Protein AF-A0A7V4G650-F1 (afdb_monomer)

pLDDT: mean 76.53, std 20.69, range [24.69, 97.94]

Organism: NCBI:txid60893

Structure (mmCIF, N/CA/C/O backbone):
data_AF-A0A7V4G650-F1
#
_entry.id   AF-A0A7V4G650-F1
#
loop_
_atom_site.group_PDB
_atom_site.id
_atom_site.type_symbol
_atom_site.label_atom_id
_atom_site.label_alt_id
_atom_site.label_comp_id
_atom_site.label_asym_id
_atom_site.label_entity_id
_atom_site.label_seq_id
_atom_site.pdbx_PDB_ins_code
_atom_site.Cartn_x
_atom_sit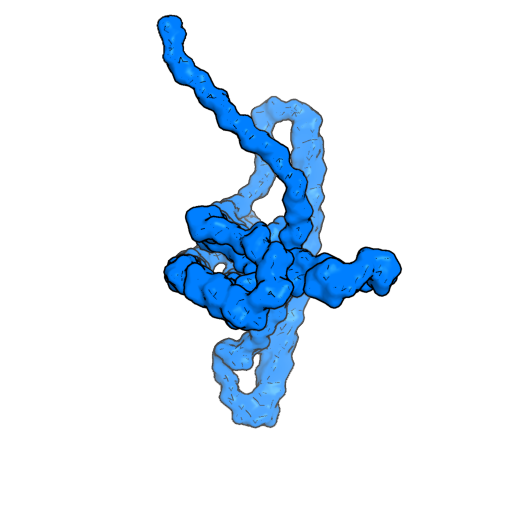e.Cartn_y
_atom_site.Cartn_z
_atom_site.occupancy
_atom_site.B_iso_or_equiv
_atom_site.auth_seq_id
_atom_site.auth_comp_id
_atom_site.auth_asym_id
_atom_site.auth_atom_id
_atom_site.pdbx_PDB_model_num
ATOM 1 N N . MET A 1 1 ? 27.559 -3.542 -37.286 1.00 33.16 1 MET A N 1
ATOM 2 C CA . MET A 1 1 ? 26.413 -2.645 -37.012 1.00 33.16 1 MET A CA 1
ATOM 3 C C . MET A 1 1 ? 25.913 -2.877 -35.589 1.00 33.16 1 MET A C 1
ATOM 5 O O . MET A 1 1 ? 25.224 -3.858 -35.345 1.00 33.16 1 MET A O 1
ATOM 9 N N . ARG A 1 2 ? 26.295 -2.028 -34.625 1.00 33.81 2 ARG A N 1
ATOM 10 C CA . ARG A 1 2 ? 25.638 -2.008 -33.308 1.00 33.81 2 ARG A CA 1
ATOM 11 C C . ARG A 1 2 ? 24.295 -1.310 -33.503 1.00 33.81 2 ARG A C 1
ATOM 13 O O . ARG A 1 2 ? 24.268 -0.106 -33.723 1.00 33.81 2 ARG A O 1
ATOM 20 N N . ARG A 1 3 ? 23.206 -2.079 -33.505 1.00 43.16 3 ARG A N 1
ATOM 21 C CA . ARG A 1 3 ? 21.841 -1.542 -33.475 1.00 43.16 3 ARG A CA 1
ATOM 22 C C . ARG A 1 3 ? 21.757 -0.643 -32.231 1.00 43.16 3 ARG A C 1
ATOM 24 O O . ARG A 1 3 ? 22.116 -1.111 -31.148 1.00 43.16 3 ARG A O 1
ATOM 31 N N . ASN A 1 4 ? 21.394 0.632 -32.396 1.00 41.47 4 ASN A N 1
ATOM 32 C CA . ASN A 1 4 ? 21.086 1.539 -31.287 1.00 41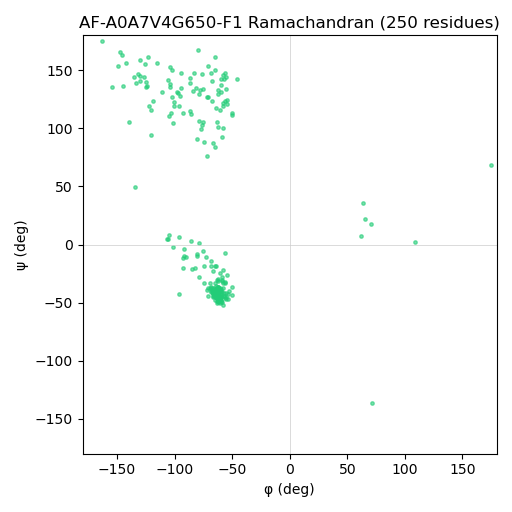.47 4 ASN A CA 1
ATOM 33 C C . ASN A 1 4 ? 19.937 0.900 -30.501 1.00 41.47 4 ASN A C 1
ATOM 35 O O . ASN A 1 4 ? 18.780 1.018 -30.886 1.00 41.47 4 ASN A O 1
ATOM 39 N N . ARG A 1 5 ? 20.263 0.121 -29.467 1.00 45.66 5 ARG A N 1
ATOM 40 C CA . ARG A 1 5 ? 19.268 -0.447 -28.566 1.00 45.66 5 ARG A CA 1
ATOM 41 C C . ARG A 1 5 ? 18.870 0.667 -27.625 1.00 45.66 5 ARG A C 1
ATOM 43 O O . ARG A 1 5 ? 19.652 1.045 -26.753 1.00 45.66 5 ARG A O 1
ATOM 50 N N . ASN A 1 6 ? 17.676 1.205 -27.822 1.00 53.56 6 ASN A N 1
ATOM 51 C CA . ASN A 1 6 ? 17.043 2.051 -26.825 1.00 53.56 6 ASN A CA 1
ATOM 52 C C . ASN A 1 6 ? 17.031 1.229 -25.526 1.00 53.56 6 ASN A C 1
ATOM 54 O O . ASN A 1 6 ? 16.549 0.096 -25.534 1.00 53.56 6 ASN A O 1
ATOM 58 N N . GLY A 1 7 ? 17.584 1.745 -24.422 1.00 55.44 7 GLY A N 1
ATOM 59 C CA . GLY A 1 7 ? 17.746 0.986 -23.166 1.00 55.44 7 GLY A CA 1
ATOM 60 C C . GLY A 1 7 ? 16.447 0.395 -22.582 1.00 55.44 7 GLY A C 1
ATOM 61 O O . GLY A 1 7 ? 16.498 -0.387 -21.637 1.00 55.44 7 GLY A O 1
ATOM 62 N N . PHE A 1 8 ? 15.294 0.737 -23.163 1.00 56.62 8 PHE A N 1
ATOM 63 C CA . PHE A 1 8 ? 13.944 0.300 -22.801 1.00 56.62 8 PHE A CA 1
ATOM 64 C C . PHE A 1 8 ? 13.518 -1.032 -23.402 1.00 56.62 8 PHE A C 1
ATOM 66 O O . PHE A 1 8 ? 12.645 -1.671 -22.826 1.00 56.62 8 PHE A O 1
ATOM 73 N N . GLU A 1 9 ? 14.139 -1.507 -24.488 1.00 66.12 9 GLU A N 1
ATOM 74 C CA . GLU A 1 9 ? 13.815 -2.838 -25.037 1.00 66.12 9 GLU A CA 1
ATOM 75 C C . GLU A 1 9 ? 14.084 -3.955 -24.012 1.00 66.12 9 GLU A C 1
ATOM 77 O O . GLU A 1 9 ? 13.459 -5.020 -24.043 1.00 66.12 9 GLU A O 1
ATOM 82 N N . GLU A 1 10 ? 14.985 -3.695 -23.061 1.00 79.69 10 GLU A N 1
ATOM 83 C CA . GLU A 1 10 ? 15.346 -4.597 -21.968 1.00 79.69 10 GLU A CA 1
ATOM 84 C C . GLU A 1 10 ? 14.592 -4.308 -20.655 1.00 79.69 10 GLU A C 1
ATOM 86 O O . GLU A 1 10 ? 14.876 -4.943 -19.638 1.00 79.69 10 GLU A O 1
ATOM 91 N N . MET A 1 11 ? 13.621 -3.389 -20.656 1.00 84.81 11 MET A N 1
ATOM 92 C CA . MET A 1 11 ? 12.836 -2.992 -19.482 1.00 84.81 11 MET A CA 1
ATOM 93 C C . MET A 1 11 ? 11.354 -3.360 -19.639 1.00 84.81 11 MET A C 1
ATOM 95 O O . MET A 1 11 ? 10.832 -3.490 -20.745 1.00 84.81 11 MET A O 1
ATOM 99 N N . VAL A 1 12 ? 10.662 -3.511 -18.513 1.00 89.62 12 VAL A N 1
ATOM 100 C CA . VAL A 1 12 ? 9.199 -3.622 -18.431 1.00 89.62 12 VAL A CA 1
ATOM 101 C C . VAL A 1 12 ? 8.680 -2.679 -17.354 1.00 89.62 12 VAL A C 1
ATOM 103 O O . VAL A 1 12 ? 9.353 -2.455 -16.350 1.00 89.62 12 VAL A O 1
ATOM 106 N N . ALA A 1 13 ? 7.495 -2.117 -17.549 1.00 89.94 13 ALA A N 1
ATOM 107 C CA . ALA A 1 13 ? 6.838 -1.291 -16.551 1.00 89.94 13 ALA A CA 1
ATOM 108 C C . ALA A 1 13 ? 6.018 -2.173 -15.604 1.00 89.94 13 ALA A C 1
ATOM 110 O O . ALA A 1 13 ? 5.345 -3.101 -16.044 1.00 89.94 13 ALA A O 1
ATOM 111 N N . ILE A 1 14 ? 6.044 -1.874 -14.309 1.00 92.38 14 ILE A N 1
ATOM 112 C CA . ILE A 1 14 ? 5.180 -2.497 -13.308 1.00 92.38 14 ILE A CA 1
ATOM 113 C C . ILE A 1 14 ? 4.418 -1.431 -12.536 1.00 92.38 14 ILE A C 1
ATOM 115 O O . ILE A 1 14 ? 4.985 -0.410 -12.146 1.00 92.38 14 ILE A O 1
ATOM 119 N N . GLN A 1 15 ? 3.149 -1.701 -12.263 1.00 92.50 15 GLN A N 1
ATOM 120 C CA . GLN A 1 15 ? 2.334 -0.929 -11.338 1.00 92.50 15 GLN A CA 1
ATOM 121 C C . GLN A 1 15 ? 1.884 -1.841 -10.200 1.00 92.50 15 GLN A C 1
ATOM 123 O O . GLN A 1 15 ? 1.257 -2.868 -10.450 1.00 92.50 15 GLN A O 1
ATOM 128 N N . LEU A 1 16 ? 2.199 -1.470 -8.957 1.00 94.06 16 LEU A N 1
ATOM 129 C CA . LEU A 1 16 ? 1.782 -2.204 -7.759 1.00 94.06 16 LEU A CA 1
ATOM 130 C C . LEU A 1 16 ? 0.604 -1.496 -7.089 1.00 94.06 16 LEU A C 1
ATOM 132 O O . LEU A 1 16 ? 0.709 -0.328 -6.710 1.00 94.06 16 LEU A O 1
ATOM 136 N N . ALA A 1 17 ? -0.475 -2.235 -6.851 1.00 92.56 17 ALA A N 1
ATOM 137 C CA . ALA A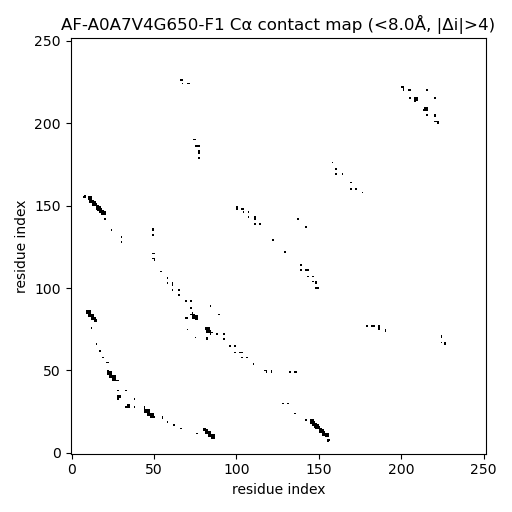 1 17 ? -1.644 -1.775 -6.124 1.00 92.56 17 ALA A CA 1
ATOM 138 C C . ALA A 1 17 ? -1.873 -2.654 -4.886 1.00 92.56 17 ALA A C 1
ATOM 140 O O . ALA A 1 17 ? -2.163 -3.842 -4.979 1.00 92.56 17 ALA A O 1
ATOM 141 N N . VAL A 1 18 ? -1.756 -2.040 -3.707 1.00 94.44 18 VAL A N 1
ATOM 142 C CA . VAL A 1 18 ? -2.073 -2.680 -2.424 1.00 94.44 18 VAL A CA 1
ATOM 143 C C . VAL A 1 18 ? -3.133 -1.841 -1.731 1.00 94.44 18 VAL A C 1
ATOM 145 O O . VAL A 1 18 ? -2.905 -0.660 -1.449 1.00 94.44 18 VAL A O 1
ATOM 148 N N . ARG A 1 19 ? -4.292 -2.441 -1.479 1.00 92.44 19 ARG A N 1
ATOM 149 C CA . ARG A 1 19 ? -5.472 -1.819 -0.880 1.00 92.44 19 ARG A CA 1
ATOM 150 C C . ARG A 1 19 ? -5.876 -2.622 0.349 1.00 92.44 19 ARG A C 1
ATOM 152 O O . ARG A 1 19 ? -5.884 -3.844 0.323 1.00 92.44 19 ARG A O 1
ATOM 159 N N . PHE A 1 20 ? -6.192 -1.932 1.433 1.00 94.50 20 PHE A N 1
ATOM 160 C CA . PHE A 1 20 ? -6.737 -2.536 2.645 1.00 94.50 20 PHE A CA 1
ATOM 161 C C . PHE A 1 20 ? -7.653 -1.526 3.331 1.00 94.50 20 PHE A C 1
ATOM 163 O O . PHE A 1 20 ? -7.476 -0.311 3.179 1.00 94.50 20 PHE A O 1
ATOM 170 N N . TRP A 1 21 ? -8.633 -2.007 4.094 1.00 92.69 21 TRP A N 1
ATOM 171 C CA . TRP A 1 21 ? -9.478 -1.121 4.888 1.00 92.69 21 TRP A CA 1
ATOM 172 C C . TRP A 1 21 ? -8.643 -0.479 6.007 1.00 92.69 21 TRP A C 1
ATOM 174 O O . TRP A 1 21 ? -8.039 -1.201 6.796 1.00 92.69 21 TRP A O 1
ATOM 184 N N . PRO A 1 22 ? -8.577 0.863 6.111 1.00 88.75 22 PRO A N 1
ATOM 185 C CA . PRO A 1 22 ? -7.695 1.518 7.075 1.00 88.75 22 PRO A CA 1
ATOM 186 C C . PRO A 1 22 ? -8.169 1.412 8.532 1.00 88.75 22 PRO A C 1
ATOM 188 O O . PRO A 1 22 ? -7.405 1.797 9.419 1.00 88.75 22 PRO A O 1
ATOM 191 N N . GLY A 1 23 ? -9.406 0.957 8.780 1.00 92.12 23 GLY A N 1
ATOM 192 C CA . GLY A 1 23 ? -9.980 0.887 10.128 1.00 92.12 23 GLY A CA 1
ATOM 193 C C . GLY A 1 23 ? -10.150 2.252 10.776 1.00 92.12 23 GLY A C 1
ATOM 194 O O . GLY A 1 23 ? -9.889 2.416 11.967 1.00 92.12 23 GLY A O 1
ATOM 195 N N . GLN A 1 24 ? -10.491 3.261 9.979 1.00 92.69 24 GLN A N 1
ATOM 196 C CA . GLN A 1 24 ? -10.612 4.638 10.429 1.00 92.69 24 GLN A CA 1
ATOM 197 C C . GLN A 1 24 ? -11.874 5.280 9.875 1.00 92.69 24 GLN A C 1
ATOM 199 O O . GLN A 1 24 ? -12.250 5.031 8.730 1.00 92.69 24 GLN A O 1
ATOM 204 N N . ALA A 1 25 ? -12.478 6.139 10.685 1.00 89.62 25 ALA A N 1
ATOM 205 C CA . ALA A 1 25 ? -13.564 7.022 10.290 1.00 89.62 25 ALA A CA 1
ATOM 206 C C . ALA A 1 25 ? -13.191 8.462 10.640 1.00 89.62 25 ALA A C 1
ATOM 208 O O . ALA A 1 25 ? -12.384 8.693 11.540 1.00 89.62 25 ALA A O 1
ATOM 209 N N . LYS A 1 26 ? -13.771 9.435 9.937 1.00 89.38 26 LYS A N 1
ATOM 210 C CA . LYS A 1 26 ? -13.553 10.849 10.249 1.00 89.38 26 LYS A CA 1
ATOM 211 C C . LYS A 1 26 ? -14.077 11.142 11.656 1.00 89.38 26 LYS A C 1
ATOM 213 O O . LYS A 1 26 ? -15.182 10.714 11.988 1.00 89.38 26 LYS A O 1
ATOM 218 N N . LEU A 1 27 ? -13.276 11.836 12.461 1.00 89.38 27 LEU A N 1
ATOM 219 C CA . LEU A 1 27 ? -13.694 12.285 13.785 1.00 89.38 27 LEU A CA 1
ATOM 220 C C . LEU A 1 27 ? -14.573 13.529 13.628 1.00 89.38 27 LEU A C 1
ATOM 222 O O . LEU A 1 27 ? -14.203 14.464 12.911 1.00 89.38 27 LEU A O 1
ATOM 226 N N . LYS A 1 28 ? -15.741 13.521 14.263 1.00 87.38 28 LYS A N 1
ATOM 227 C CA . LYS A 1 28 ? -16.662 14.657 14.301 1.00 87.38 28 LYS A CA 1
ATOM 228 C C . LYS A 1 28 ? -16.597 15.350 15.670 1.00 87.38 28 LYS A C 1
ATOM 230 O O . LYS A 1 28 ? -16.319 14.668 16.652 1.00 87.38 28 LYS A O 1
ATOM 235 N N . PRO A 1 29 ? -16.890 16.661 15.765 1.00 88.00 29 PRO A N 1
ATOM 236 C CA . PRO A 1 29 ? -16.957 17.366 17.050 1.00 88.00 29 PRO A CA 1
ATOM 237 C C . PRO A 1 29 ? -17.890 16.677 18.056 1.00 88.00 29 PRO A C 1
ATOM 239 O O . PRO A 1 29 ? -17.529 16.501 19.216 1.00 88.00 29 PRO A O 1
ATOM 242 N N . GLN A 1 30 ? -19.035 16.177 17.576 1.00 86.06 30 GLN A N 1
ATOM 243 C CA . GLN A 1 30 ? -20.023 15.483 18.404 1.00 86.06 30 GLN A CA 1
ATOM 244 C C . GLN A 1 30 ? -19.478 14.195 19.031 1.00 86.06 30 GLN A C 1
ATOM 246 O O . GLN A 1 30 ? -19.870 13.854 20.140 1.00 86.06 30 GLN A O 1
ATOM 251 N N . ASP A 1 31 ? -18.529 13.520 18.369 1.00 85.00 31 ASP A N 1
ATOM 252 C CA . ASP A 1 31 ? -17.892 12.312 18.911 1.00 85.00 31 ASP A CA 1
ATOM 253 C C . ASP A 1 31 ? -17.075 12.615 20.187 1.00 85.00 31 ASP A C 1
ATOM 255 O O . ASP A 1 31 ? -16.734 11.699 20.931 1.00 85.00 31 ASP A O 1
ATOM 259 N N . LEU A 1 32 ? -16.727 13.887 20.418 1.00 84.25 32 LEU A N 1
ATOM 260 C CA . LEU A 1 32 ? -16.016 14.381 21.600 1.00 84.25 32 LEU A CA 1
ATOM 261 C C . LEU A 1 32 ? -16.936 15.149 22.566 1.00 84.25 32 LEU A C 1
ATOM 263 O O . LEU A 1 32 ? -16.444 15.728 23.531 1.00 84.25 32 LEU A O 1
ATOM 267 N N . GLY A 1 33 ? -18.246 15.196 22.297 1.00 83.44 33 GLY A N 1
ATOM 268 C CA . GLY A 1 33 ? -19.196 16.013 23.056 1.00 83.44 33 GLY A CA 1
ATOM 269 C C . GLY A 1 33 ? -19.056 17.522 22.822 1.00 83.44 33 GLY A C 1
ATOM 270 O O . GLY A 1 33 ? -19.547 18.299 23.633 1.00 83.44 33 GLY A O 1
ATOM 271 N N . LEU A 1 34 ? -18.384 17.935 21.742 1.00 86.06 34 LEU A N 1
ATOM 272 C CA . LEU A 1 34 ? -18.196 19.341 21.377 1.00 86.06 34 LEU A CA 1
ATOM 273 C C . LEU A 1 34 ? -19.268 19.801 20.388 1.00 86.06 34 LEU A C 1
ATOM 275 O O . LEU A 1 34 ? -19.682 19.046 19.496 1.00 86.06 34 LEU A O 1
ATOM 279 N N . ASN A 1 35 ? -19.648 21.073 20.481 1.00 83.94 35 ASN A N 1
ATOM 280 C CA . ASN A 1 35 ? -20.478 21.696 19.457 1.00 83.94 35 ASN A CA 1
ATOM 281 C C . ASN A 1 35 ? -19.634 22.033 18.214 1.00 83.94 35 ASN A C 1
ATOM 283 O O . ASN A 1 35 ? -18.461 22.385 18.337 1.00 83.94 35 ASN A O 1
ATOM 287 N N . PRO A 1 36 ? -20.196 21.968 16.994 1.00 79.19 36 PRO A N 1
ATOM 288 C CA . PRO A 1 36 ? -19.459 22.305 15.773 1.00 79.19 36 PRO A CA 1
ATOM 289 C C . PRO A 1 36 ? -18.851 23.711 15.772 1.00 79.19 36 PRO A C 1
ATOM 291 O O . PRO A 1 36 ? -17.777 23.904 15.217 1.00 79.19 36 PRO A O 1
ATOM 294 N N . GLU A 1 37 ? -19.525 24.668 16.410 1.00 81.88 37 GLU A N 1
ATOM 295 C CA . GLU A 1 37 ? -19.105 26.073 16.500 1.00 81.88 37 GLU A CA 1
ATOM 296 C C . GLU A 1 37 ? -17.943 26.286 17.485 1.00 81.88 37 GLU A C 1
ATOM 298 O O . GLU A 1 37 ? -17.235 27.287 17.407 1.00 81.88 37 GLU A O 1
ATOM 303 N N . GLU A 1 38 ? -17.703 25.327 18.384 1.00 84.62 38 GLU A N 1
ATOM 304 C CA . GLU A 1 38 ? -16.597 25.364 19.350 1.00 84.62 38 GLU A CA 1
ATOM 305 C C . GLU A 1 38 ? -15.266 24.924 18.738 1.00 84.62 38 GLU A C 1
ATOM 307 O O . GLU A 1 38 ? -14.224 25.071 19.375 1.00 84.62 38 GLU A O 1
ATOM 312 N N . VAL A 1 39 ? -15.280 24.373 17.519 1.00 84.25 39 VAL A N 1
ATOM 313 C CA . VAL A 1 39 ? -14.073 23.963 16.799 1.00 84.25 39 VAL A CA 1
ATOM 314 C C . VAL A 1 39 ? -13.741 25.032 15.756 1.00 84.25 39 VAL A C 1
ATOM 316 O O . VAL A 1 39 ? -14.393 25.080 14.713 1.00 84.25 39 VAL A O 1
ATOM 319 N N . PRO A 1 40 ? -12.718 25.878 15.990 1.00 87.31 40 PRO A N 1
ATOM 320 C CA . PRO A 1 40 ? -12.284 26.856 15.002 1.00 87.31 40 PRO A CA 1
ATOM 321 C C . PRO A 1 40 ? -11.932 26.207 13.659 1.00 87.31 40 PRO A C 1
ATOM 323 O O . PRO A 1 40 ? -11.305 25.147 13.623 1.00 87.31 40 PRO A O 1
ATOM 326 N N . GLU A 1 41 ? -12.241 26.894 12.557 1.00 84.38 41 GLU A N 1
ATOM 327 C CA . GLU A 1 41 ? -12.044 26.400 11.180 1.00 84.38 41 GLU A CA 1
ATOM 328 C C . GLU A 1 41 ? -10.592 26.015 10.850 1.00 84.38 41 GLU A C 1
ATOM 330 O O . GLU A 1 41 ? -10.336 25.218 9.949 1.00 84.38 41 GLU A O 1
ATOM 335 N N . ILE A 1 42 ? -9.627 26.555 11.597 1.00 89.62 42 ILE A N 1
ATOM 336 C CA . ILE A 1 42 ? -8.203 26.237 11.449 1.00 89.62 42 ILE A CA 1
ATOM 337 C C . ILE A 1 42 ? -7.848 24.802 11.881 1.00 89.62 42 ILE A C 1
ATOM 339 O O . ILE A 1 42 ? -6.780 24.306 11.514 1.00 89.62 42 ILE A O 1
ATOM 343 N N . PHE A 1 43 ? -8.696 24.122 12.663 1.00 84.75 43 PHE A N 1
ATOM 344 C CA . PHE A 1 43 ? -8.390 22.808 13.228 1.00 84.75 43 PHE A CA 1
ATOM 345 C C . PHE A 1 43 ? -8.993 21.651 12.425 1.00 84.75 43 PHE A C 1
ATOM 347 O O . PHE A 1 43 ? -10.191 21.584 12.159 1.00 84.75 43 PHE A O 1
ATOM 354 N N . TYR A 1 44 ? -8.155 20.653 12.131 1.00 84.50 44 TYR A N 1
ATOM 355 C CA . TYR A 1 44 ? -8.574 19.371 11.565 1.00 84.50 44 TYR A CA 1
ATOM 356 C C . TYR A 1 44 ? -8.580 18.285 12.648 1.00 84.50 44 TYR A C 1
ATOM 358 O O . TYR A 1 44 ? -7.527 17.867 13.121 1.00 84.50 44 TYR A O 1
ATOM 366 N N . LEU A 1 45 ? -9.765 17.770 12.994 1.00 83.88 45 LEU A N 1
ATOM 367 C CA . LEU A 1 45 ? -9.961 16.748 14.041 1.00 83.88 45 LEU A CA 1
ATOM 368 C C . LEU A 1 45 ? -9.388 15.359 13.697 1.00 83.88 45 LEU A C 1
ATOM 370 O O . LEU A 1 45 ? -9.242 14.498 14.562 1.00 83.88 45 LEU A O 1
ATOM 374 N N . GLY A 1 46 ? -9.049 15.115 12.431 1.00 89.31 46 GLY A N 1
ATOM 375 C CA . GLY A 1 46 ? -8.468 13.849 11.994 1.00 89.31 46 GLY A CA 1
ATOM 376 C C . GLY A 1 46 ? -9.470 12.689 11.991 1.00 89.31 46 GLY A C 1
ATOM 377 O O . GLY A 1 46 ? -10.588 12.817 11.489 1.00 89.31 46 GLY A O 1
ATOM 378 N N . ASN A 1 47 ? -9.036 11.524 12.485 1.00 92.00 47 ASN A N 1
ATOM 379 C CA . ASN A 1 47 ? -9.765 10.261 12.350 1.00 92.00 47 ASN A CA 1
ATOM 380 C C . ASN A 1 47 ? -9.851 9.483 13.671 1.00 92.00 47 ASN A C 1
ATOM 382 O O . ASN A 1 47 ? -8.844 9.311 14.362 1.00 92.00 47 ASN A O 1
ATOM 386 N N . LYS A 1 48 ? -11.020 8.899 13.945 1.00 91.19 48 LYS A N 1
ATOM 387 C CA . LYS A 1 48 ? -11.235 7.891 14.990 1.00 91.19 48 LYS A CA 1
ATOM 388 C C . LYS A 1 48 ? -10.859 6.491 14.501 1.00 91.19 48 LYS A C 1
ATOM 390 O O . LYS A 1 48 ? -10.970 6.183 13.311 1.00 91.19 48 LYS A O 1
ATOM 395 N N . LYS A 1 49 ? -10.365 5.652 15.416 1.00 93.00 49 LYS A N 1
ATOM 396 C CA . LYS A 1 49 ? -9.899 4.281 15.139 1.00 93.00 49 LYS A CA 1
ATOM 397 C C . LYS A 1 49 ? -11.028 3.280 15.395 1.00 93.00 49 LYS A C 1
ATOM 399 O O . LYS A 1 49 ? -11.665 3.344 16.438 1.00 93.00 49 LYS A O 1
ATOM 404 N N . LEU A 1 50 ? -11.214 2.339 14.475 1.00 92.19 50 LEU A N 1
ATOM 405 C CA . LEU A 1 50 ? -12.243 1.292 14.541 1.00 92.19 50 LEU A CA 1
ATOM 406 C C . LEU A 1 50 ? -11.684 -0.069 14.988 1.00 92.19 50 LEU A C 1
ATOM 408 O O . LEU A 1 50 ? -12.417 -1.039 15.063 1.00 92.19 50 LEU A O 1
ATOM 412 N N . TYR A 1 51 ? -10.377 -0.172 15.223 1.00 93.75 51 TYR A N 1
ATOM 413 C CA . TYR A 1 51 ? -9.718 -1.369 15.751 1.00 93.75 51 TYR A CA 1
ATOM 414 C C . TYR A 1 51 ? -8.310 -0.986 16.277 1.00 93.75 51 TYR A C 1
ATOM 416 O O . TYR A 1 51 ? -7.878 0.164 16.076 1.00 93.75 51 TYR A O 1
ATOM 424 N N . PRO A 1 52 ? -7.534 -1.898 16.906 1.00 93.12 52 PRO A N 1
ATOM 425 C CA . PRO A 1 52 ? -6.188 -1.588 17.384 1.00 93.12 52 PRO A CA 1
ATOM 426 C C . PRO A 1 52 ? -5.245 -1.151 16.260 1.00 93.12 52 PRO A C 1
ATOM 428 O O . PRO A 1 52 ? -5.147 -1.792 15.215 1.00 93.12 52 PRO A O 1
ATOM 431 N N . GLN A 1 53 ? -4.442 -0.113 16.500 1.00 92.06 53 GLN A N 1
ATOM 432 C CA . GLN A 1 53 ? -3.479 0.388 15.508 1.00 92.06 53 GLN A CA 1
ATOM 433 C C . GLN A 1 53 ? -2.519 -0.692 14.983 1.00 92.06 53 GLN A C 1
ATOM 435 O O . GLN A 1 53 ? -2.048 -0.591 13.849 1.00 92.06 53 GLN A O 1
ATOM 440 N N . GLU A 1 54 ? -2.270 -1.730 15.777 1.00 93.31 54 GLU A N 1
ATOM 441 C CA . GLU A 1 54 ? -1.420 -2.853 15.407 1.00 93.31 54 GLU A CA 1
ATOM 442 C C . GLU A 1 54 ? -1.898 -3.591 14.165 1.00 93.31 54 GLU A C 1
ATOM 444 O O . GLU A 1 54 ? -1.096 -3.856 13.274 1.00 93.31 54 GLU A O 1
ATOM 449 N N . ILE A 1 55 ? -3.206 -3.803 14.030 1.00 93.06 55 ILE A N 1
ATOM 450 C CA . ILE A 1 55 ? -3.787 -4.451 12.851 1.00 93.06 55 ILE A CA 1
ATOM 451 C C . ILE A 1 55 ? -3.467 -3.634 11.596 1.00 93.06 55 ILE A C 1
ATOM 453 O O . ILE A 1 55 ? -2.952 -4.152 10.607 1.00 93.06 55 ILE A O 1
ATOM 457 N N . ARG A 1 56 ? -3.668 -2.310 11.657 1.00 93.31 56 ARG A N 1
ATOM 458 C CA . ARG A 1 56 ? -3.327 -1.406 10.547 1.00 93.31 56 ARG A CA 1
ATOM 459 C C . ARG A 1 56 ? -1.832 -1.454 10.234 1.00 93.31 56 ARG A C 1
ATOM 461 O O . ARG A 1 56 ? -1.441 -1.392 9.068 1.00 93.31 56 ARG A O 1
ATOM 468 N N . ARG A 1 57 ? -0.995 -1.527 11.271 1.00 94.31 57 ARG A N 1
ATOM 469 C CA . ARG A 1 57 ? 0.462 -1.570 11.138 1.00 94.31 57 ARG A CA 1
ATOM 470 C C . ARG A 1 57 ? 0.916 -2.832 10.403 1.00 94.31 57 ARG A C 1
ATOM 472 O O . ARG A 1 57 ? 1.775 -2.697 9.537 1.00 94.31 57 ARG A O 1
ATOM 479 N N . ARG A 1 58 ? 0.318 -4.001 10.670 1.00 94.75 58 ARG A N 1
ATOM 480 C CA . ARG A 1 58 ? 0.636 -5.270 9.980 1.00 94.75 58 ARG A CA 1
ATOM 481 C C . ARG A 1 58 ? 0.440 -5.159 8.462 1.00 94.75 58 ARG A C 1
ATOM 483 O O . ARG A 1 58 ? 1.390 -5.357 7.705 1.00 94.75 58 ARG A O 1
ATOM 490 N N . PHE A 1 59 ? -0.727 -4.696 8.006 1.00 95.25 59 PHE A N 1
ATOM 491 C CA . PHE A 1 59 ? -0.977 -4.467 6.571 1.00 95.25 59 PHE A CA 1
ATOM 492 C C . PHE A 1 59 ? -0.067 -3.388 5.968 1.00 95.25 59 PHE A C 1
ATOM 494 O O . PHE A 1 59 ? 0.470 -3.549 4.868 1.00 95.25 59 PHE A O 1
ATOM 501 N N . GLY A 1 60 ? 0.163 -2.295 6.703 1.00 94.19 60 GLY A N 1
ATOM 502 C CA . GLY A 1 60 ? 1.081 -1.237 6.284 1.00 94.19 60 GLY A CA 1
ATOM 503 C C . GLY A 1 60 ? 2.516 -1.738 6.089 1.00 94.19 60 GLY A C 1
ATOM 504 O O . GLY A 1 60 ? 3.173 -1.359 5.121 1.00 94.19 60 GLY A O 1
ATOM 505 N N . GLN A 1 61 ? 2.999 -2.625 6.962 1.00 95.62 61 GLN A N 1
ATOM 506 C CA . GLN A 1 61 ? 4.324 -3.236 6.849 1.00 95.62 61 GLN A CA 1
ATOM 507 C C . GLN A 1 61 ? 4.448 -4.112 5.599 1.00 95.62 61 GLN A C 1
ATOM 509 O O . GLN A 1 61 ? 5.450 -3.996 4.895 1.00 95.62 61 GLN A O 1
ATOM 514 N N . LEU A 1 62 ? 3.442 -4.930 5.280 1.00 95.62 62 LEU A N 1
ATOM 515 C CA . LEU A 1 62 ? 3.428 -5.750 4.061 1.00 95.62 62 LEU A CA 1
ATOM 516 C C . LEU A 1 62 ? 3.450 -4.886 2.795 1.00 95.62 62 LEU A C 1
ATOM 518 O O . LEU A 1 62 ? 4.282 -5.091 1.909 1.00 95.62 62 LEU A O 1
ATOM 522 N N . SER A 1 63 ? 2.609 -3.850 2.753 1.00 94.50 63 SER A N 1
ATOM 523 C CA . SER A 1 63 ? 2.586 -2.882 1.652 1.00 94.50 63 SER A CA 1
ATOM 524 C C . SER A 1 63 ? 3.937 -2.172 1.483 1.00 94.50 63 SER A C 1
ATOM 526 O O . SER A 1 63 ? 4.462 -2.060 0.373 1.00 94.50 63 SER A O 1
ATOM 528 N N . ASN A 1 64 ? 4.550 -1.745 2.590 1.00 94.44 64 ASN A N 1
ATOM 529 C CA . ASN A 1 64 ? 5.854 -1.086 2.576 1.00 94.44 64 ASN A CA 1
ATOM 530 C C . ASN A 1 64 ? 6.983 -2.034 2.158 1.00 94.44 64 ASN A C 1
ATOM 532 O O . ASN A 1 64 ? 7.859 -1.617 1.405 1.00 94.44 64 ASN A O 1
ATOM 536 N N . ARG A 1 65 ? 6.961 -3.303 2.590 1.00 95.12 65 ARG A N 1
ATOM 537 C CA . ARG A 1 65 ? 7.922 -4.332 2.157 1.00 95.12 65 ARG A CA 1
ATOM 538 C C . ARG A 1 65 ? 7.865 -4.540 0.645 1.00 95.12 65 ARG A C 1
ATOM 540 O O . ARG A 1 65 ? 8.916 -4.555 0.010 1.00 95.12 65 ARG A O 1
ATOM 547 N N . ALA A 1 66 ? 6.665 -4.634 0.070 1.00 94.75 66 ALA A N 1
ATOM 548 C CA . ALA A 1 66 ? 6.481 -4.781 -1.374 1.00 94.75 66 ALA A CA 1
ATOM 549 C C . ALA A 1 66 ? 7.025 -3.572 -2.148 1.00 94.75 66 ALA A C 1
ATOM 551 O O . ALA A 1 66 ? 7.817 -3.726 -3.078 1.00 94.75 66 ALA A O 1
ATOM 552 N N . ARG A 1 67 ? 6.673 -2.353 -1.716 1.00 92.69 67 ARG A N 1
ATOM 553 C CA . ARG A 1 67 ? 7.166 -1.112 -2.335 1.00 92.69 67 ARG A CA 1
ATOM 554 C C . ARG A 1 67 ? 8.679 -0.951 -2.203 1.00 92.69 67 ARG A C 1
ATOM 556 O O . ARG A 1 67 ? 9.330 -0.573 -3.170 1.00 92.69 67 ARG A O 1
ATOM 563 N N 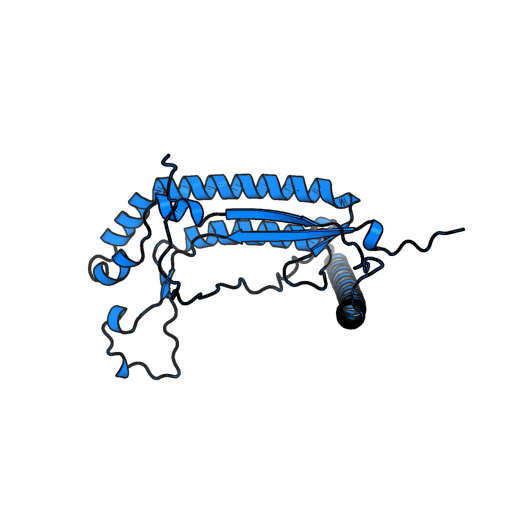. ALA A 1 68 ? 9.246 -1.246 -1.034 1.00 91.06 68 ALA A N 1
ATOM 564 C CA . ALA A 1 68 ? 10.686 -1.163 -0.801 1.00 91.06 68 ALA A CA 1
ATOM 565 C C . ALA A 1 68 ? 11.455 -2.140 -1.697 1.00 91.06 68 ALA A C 1
ATOM 567 O O . ALA A 1 68 ? 12.426 -1.744 -2.337 1.00 91.06 68 ALA A O 1
ATOM 568 N N . PHE A 1 69 ? 10.973 -3.380 -1.801 1.00 93.56 69 PHE A N 1
ATOM 569 C CA . PHE A 1 69 ? 11.573 -4.389 -2.666 1.00 93.56 69 PHE A CA 1
ATOM 570 C C . PHE A 1 69 ? 11.517 -3.983 -4.144 1.00 93.56 69 PHE A C 1
ATOM 572 O O . PHE A 1 69 ? 12.516 -4.081 -4.856 1.00 93.56 69 PHE A O 1
ATOM 579 N N . LEU A 1 70 ? 10.381 -3.445 -4.603 1.00 91.81 70 LEU A N 1
ATOM 580 C CA . LEU A 1 70 ? 10.290 -2.882 -5.948 1.00 91.81 70 LEU A CA 1
ATOM 581 C C . LEU A 1 70 ? 11.287 -1.743 -6.146 1.00 91.81 70 LEU A C 1
ATOM 583 O O . LEU A 1 70 ? 12.026 -1.759 -7.126 1.00 91.81 70 LEU A O 1
ATOM 587 N N . ASN A 1 71 ? 11.362 -0.789 -5.219 1.00 88.31 71 ASN A N 1
ATOM 588 C CA . ASN A 1 71 ? 12.283 0.344 -5.314 1.00 88.31 71 ASN A CA 1
ATOM 589 C C . ASN A 1 71 ? 13.756 -0.080 -5.411 1.00 88.31 71 ASN A C 1
ATOM 591 O O . ASN A 1 71 ? 14.541 0.608 -6.056 1.00 88.31 71 ASN A O 1
ATOM 595 N N . GLU A 1 72 ? 14.133 -1.199 -4.794 1.00 87.88 72 GLU A N 1
ATOM 596 C CA . GLU A 1 72 ? 15.494 -1.736 -4.848 1.00 87.88 72 GLU A CA 1
ATOM 597 C C . GLU A 1 72 ? 15.831 -2.384 -6.200 1.00 87.88 72 GLU A C 1
ATOM 599 O O . GLU A 1 72 ? 16.970 -2.302 -6.662 1.00 87.88 72 GLU A O 1
ATOM 604 N N . HIS A 1 73 ? 14.843 -2.997 -6.856 1.00 88.31 73 HIS A N 1
ATOM 605 C CA . HIS A 1 73 ? 15.035 -3.796 -8.071 1.00 88.31 73 HIS A CA 1
ATOM 606 C C . HIS A 1 73 ? 14.554 -3.127 -9.367 1.00 88.31 73 HIS A C 1
ATOM 608 O O . HIS A 1 73 ? 14.607 -3.753 -10.430 1.00 88.31 73 HIS A O 1
ATOM 614 N N . SER A 1 74 ? 14.111 -1.870 -9.296 1.00 86.94 74 SER A N 1
ATOM 615 C CA . SER A 1 74 ? 13.563 -1.117 -10.428 1.00 86.94 74 SER A CA 1
ATOM 616 C C . SER A 1 74 ? 13.855 0.378 -10.339 1.00 86.94 74 SER A C 1
ATOM 618 O O . SER A 1 74 ? 14.207 0.904 -9.281 1.00 86.94 74 SER A O 1
ATOM 620 N N . TYR A 1 75 ? 13.654 1.077 -11.448 1.00 84.25 75 TYR A N 1
ATOM 621 C CA . TYR A 1 75 ? 13.867 2.514 -11.584 1.00 84.25 75 TYR A CA 1
ATOM 622 C C . TYR A 1 75 ? 12.534 3.272 -11.540 1.00 84.25 75 TYR A C 1
ATOM 624 O O . TYR A 1 75 ? 11.503 2.702 -11.913 1.00 84.25 75 TYR A O 1
ATOM 632 N N . PRO A 1 76 ? 12.518 4.531 -11.059 1.00 80.56 76 PRO A N 1
ATOM 633 C CA . PRO A 1 76 ? 11.350 5.390 -11.237 1.00 80.56 76 PRO A CA 1
ATOM 634 C C . PRO A 1 76 ? 11.011 5.506 -12.731 1.00 80.56 76 PRO A C 1
ATOM 636 O O . PRO A 1 76 ? 11.904 5.417 -13.572 1.00 80.56 76 PRO A O 1
ATOM 639 N N . PHE A 1 77 ? 9.727 5.649 -13.047 1.00 78.69 77 PHE A N 1
ATOM 640 C CA . PHE A 1 77 ? 9.236 5.851 -14.407 1.00 78.69 77 PHE A CA 1
ATOM 641 C C . PHE A 1 77 ? 8.414 7.143 -14.473 1.00 78.69 77 PHE A C 1
ATOM 643 O O . PHE A 1 77 ? 7.962 7.633 -13.441 1.00 78.69 77 PHE A O 1
ATOM 650 N N . VAL A 1 78 ? 8.214 7.679 -15.681 1.00 72.06 78 VAL A N 1
ATOM 651 C CA . VAL A 1 78 ? 7.529 8.967 -15.913 1.00 72.06 78 VAL A CA 1
ATOM 652 C C . VAL A 1 78 ? 6.095 8.982 -15.362 1.00 72.06 78 VAL A C 1
ATOM 654 O O . VAL A 1 78 ? 5.594 10.023 -14.945 1.00 72.06 78 VAL A O 1
ATOM 657 N N . MET A 1 79 ? 5.429 7.824 -15.340 1.00 73.00 79 MET A N 1
ATOM 658 C CA . MET A 1 79 ? 4.105 7.679 -14.736 1.00 73.00 79 MET A CA 1
ATOM 659 C C . MET A 1 79 ? 4.201 7.436 -13.227 1.00 73.00 79 MET A C 1
ATOM 661 O O . MET A 1 79 ? 4.922 6.546 -12.769 1.00 73.00 79 MET A O 1
ATOM 665 N N . GLU A 1 80 ? 3.403 8.176 -12.455 1.00 73.94 80 GLU A N 1
ATOM 666 C CA . GLU A 1 80 ? 3.293 7.963 -11.014 1.00 73.94 80 GLU A CA 1
ATOM 667 C C . GLU A 1 80 ? 2.876 6.524 -10.687 1.00 73.94 80 GLU A C 1
ATOM 669 O O . GLU A 1 80 ? 2.052 5.913 -11.368 1.00 73.94 80 GLU A O 1
ATOM 674 N N . TYR A 1 81 ? 3.444 5.978 -9.609 1.00 75.25 81 TYR A N 1
ATOM 675 C CA . TYR A 1 81 ? 3.196 4.608 -9.136 1.00 75.25 81 TYR A CA 1
ATOM 676 C C . TYR A 1 81 ? 3.590 3.491 -10.122 1.00 75.25 81 TYR A C 1
ATOM 678 O O . TYR A 1 81 ? 3.350 2.316 -9.829 1.00 75.25 81 TYR A O 1
ATOM 686 N N . VAL A 1 82 ? 4.241 3.831 -11.239 1.00 86.69 82 VAL A N 1
ATOM 687 C CA . VAL A 1 82 ? 4.813 2.889 -12.203 1.00 86.69 82 VAL A CA 1
ATOM 688 C C . VAL A 1 82 ? 6.335 2.872 -12.062 1.00 86.69 82 VAL A C 1
ATOM 690 O O . VAL A 1 82 ? 6.972 3.897 -11.817 1.00 86.69 82 VAL A O 1
ATOM 693 N N . ARG A 1 83 ? 6.943 1.691 -12.189 1.00 88.56 83 ARG A N 1
ATOM 694 C CA . ARG A 1 83 ? 8.400 1.512 -12.125 1.00 88.56 83 ARG A CA 1
ATOM 695 C C . ARG A 1 83 ? 8.913 0.691 -13.296 1.00 88.56 83 ARG A C 1
ATOM 697 O O . ARG A 1 83 ? 8.250 -0.248 -13.719 1.00 88.56 83 ARG A O 1
ATOM 704 N N . ALA A 1 84 ? 10.107 1.008 -13.786 1.00 88.94 84 ALA A N 1
ATOM 705 C CA . ALA A 1 84 ? 10.765 0.261 -14.853 1.00 88.94 84 ALA A CA 1
ATOM 706 C C . ALA A 1 84 ? 11.687 -0.822 -14.265 1.00 88.94 84 ALA A C 1
ATOM 708 O O . ALA A 1 84 ? 12.687 -0.519 -13.609 1.00 88.94 84 ALA A O 1
ATOM 709 N N . ILE A 1 85 ? 11.353 -2.094 -14.481 1.00 89.50 85 ILE A N 1
ATOM 710 C CA . ILE A 1 85 ? 12.141 -3.261 -14.071 1.00 89.50 85 ILE A CA 1
ATOM 711 C C . ILE A 1 85 ? 12.984 -3.754 -15.257 1.00 89.50 85 ILE A C 1
ATOM 713 O O . ILE A 1 85 ? 12.424 -4.025 -16.321 1.00 89.50 85 ILE A O 1
ATOM 717 N N . PRO A 1 86 ? 14.298 -3.984 -15.085 1.00 89.19 86 PRO A N 1
ATOM 718 C CA . PRO A 1 86 ? 15.088 -4.734 -16.059 1.00 89.19 86 PRO A CA 1
ATOM 719 C C . PRO A 1 86 ? 14.537 -6.150 -16.230 1.00 89.19 86 PRO A C 1
ATOM 721 O O . PRO A 1 86 ? 14.382 -6.857 -15.237 1.00 89.19 86 PRO A O 1
ATOM 724 N N . LYS A 1 87 ? 14.323 -6.623 -17.462 1.00 87.75 87 LYS A N 1
ATOM 725 C CA . LYS A 1 87 ? 13.754 -7.957 -17.754 1.00 87.75 87 LYS A CA 1
ATOM 726 C C . LYS A 1 87 ? 14.461 -9.097 -17.008 1.00 87.75 87 LYS A C 1
ATOM 728 O O . LYS A 1 87 ? 13.799 -9.996 -16.503 1.00 87.75 87 LYS A O 1
ATOM 733 N N . ARG A 1 88 ? 15.785 -9.009 -16.829 1.00 87.19 88 ARG A N 1
ATOM 734 C CA . ARG A 1 88 ? 16.583 -9.961 -16.023 1.00 87.19 88 ARG A CA 1
ATOM 735 C C . ARG A 1 88 ? 16.148 -10.082 -14.552 1.00 87.19 88 ARG A C 1
ATOM 737 O O . ARG A 1 88 ? 16.342 -11.126 -13.945 1.00 87.19 88 ARG A O 1
ATOM 744 N N . ASN A 1 89 ? 15.574 -9.024 -13.981 1.00 88.88 89 ASN A N 1
ATOM 745 C CA . ASN A 1 89 ? 15.093 -8.985 -12.600 1.00 88.88 89 ASN A CA 1
ATOM 746 C C . ASN A 1 89 ? 13.611 -9.374 -12.489 1.00 88.88 89 ASN A C 1
ATOM 748 O O . ASN A 1 89 ? 13.137 -9.568 -11.373 1.00 88.88 89 ASN A O 1
ATOM 752 N N . LEU A 1 90 ? 12.876 -9.474 -13.605 1.00 90.38 90 LEU A N 1
ATOM 753 C CA . LEU A 1 90 ? 11.425 -9.659 -13.593 1.00 90.38 90 LEU A CA 1
ATOM 754 C C . LEU A 1 90 ? 11.020 -10.929 -12.843 1.00 90.38 90 LEU A C 1
ATOM 756 O O . LEU A 1 90 ? 10.204 -10.842 -11.936 1.00 90.38 90 LEU A O 1
ATOM 760 N N . ALA A 1 91 ? 11.634 -12.076 -13.153 1.00 92.12 91 ALA A N 1
ATOM 761 C CA . ALA A 1 91 ? 11.316 -13.346 -12.493 1.00 92.12 91 ALA A CA 1
ATOM 762 C C . ALA A 1 91 ? 11.460 -13.255 -10.963 1.00 92.12 91 ALA A C 1
ATOM 764 O O . ALA A 1 91 ? 10.532 -13.588 -10.231 1.00 92.12 91 ALA A O 1
ATOM 765 N N . LYS A 1 92 ? 12.574 -12.680 -10.489 1.00 94.19 92 LYS A N 1
ATOM 766 C CA . LYS A 1 92 ? 12.826 -12.435 -9.062 1.00 94.19 92 LYS A CA 1
ATOM 767 C C . LYS A 1 92 ? 11.790 -11.493 -8.438 1.00 94.19 92 LYS A C 1
ATOM 769 O O . LYS A 1 92 ? 11.405 -11.671 -7.284 1.00 94.19 92 LYS A O 1
ATOM 774 N N . VAL A 1 93 ? 11.363 -10.465 -9.175 1.00 94.50 93 VAL A N 1
ATOM 775 C CA . VAL A 1 93 ? 10.329 -9.539 -8.702 1.00 94.50 93 VAL A CA 1
ATOM 776 C C . VAL A 1 93 ? 8.978 -10.224 -8.574 1.00 94.50 93 VAL A C 1
ATOM 778 O O . VAL A 1 93 ? 8.333 -10.072 -7.541 1.00 94.50 93 VAL A O 1
ATOM 781 N N . MET A 1 94 ? 8.584 -11.005 -9.576 1.00 94.75 94 MET A N 1
ATOM 782 C CA . MET A 1 94 ? 7.320 -11.737 -9.581 1.00 94.75 94 MET A CA 1
ATOM 783 C C . MET A 1 94 ? 7.245 -12.735 -8.424 1.00 94.75 94 MET A C 1
ATOM 785 O O . MET A 1 94 ? 6.286 -12.701 -7.662 1.00 94.75 94 MET A O 1
ATOM 789 N N . GLU A 1 95 ? 8.288 -13.546 -8.233 1.00 96.69 95 GLU A N 1
ATOM 790 C CA . GLU A 1 95 ? 8.371 -14.515 -7.133 1.00 96.69 95 GLU A CA 1
ATOM 791 C C . GLU A 1 95 ? 8.213 -13.836 -5.765 1.00 96.69 95 GLU A C 1
ATOM 793 O O . GLU A 1 95 ? 7.426 -14.266 -4.921 1.00 96.69 95 GLU A O 1
ATOM 798 N N . ARG A 1 96 ? 8.916 -12.716 -5.547 1.00 96.75 96 ARG A N 1
ATOM 799 C CA . ARG A 1 96 ? 8.833 -12.001 -4.271 1.00 96.75 96 ARG A CA 1
ATOM 800 C C . ARG A 1 96 ? 7.478 -11.331 -4.051 1.00 96.75 96 ARG A C 1
ATOM 802 O O . ARG A 1 96 ? 7.028 -11.272 -2.906 1.00 96.75 96 ARG A O 1
ATOM 809 N N . LEU A 1 97 ? 6.861 -10.781 -5.097 1.00 96.62 97 LEU A N 1
ATOM 810 C CA . LEU A 1 97 ? 5.532 -10.180 -4.994 1.00 96.62 97 LEU A CA 1
ATOM 811 C C . LEU A 1 97 ? 4.456 -11.233 -4.723 1.00 96.62 97 LEU A C 1
ATOM 813 O O . LEU A 1 97 ? 3.572 -10.952 -3.919 1.00 96.62 97 LEU A O 1
ATOM 817 N N . GLU A 1 98 ? 4.558 -12.430 -5.306 1.00 97.75 98 GLU A N 1
ATOM 818 C CA . GLU A 1 98 ? 3.629 -13.530 -5.021 1.00 97.75 98 GLU A CA 1
ATOM 819 C C . GLU A 1 98 ? 3.745 -13.986 -3.562 1.00 97.75 98 GLU A C 1
ATOM 821 O O . GLU A 1 98 ? 2.744 -13.997 -2.854 1.00 97.75 98 GLU A O 1
ATOM 826 N N . ALA A 1 99 ? 4.961 -14.203 -3.049 1.00 97.81 99 ALA A N 1
ATOM 827 C CA . ALA A 1 99 ? 5.155 -14.543 -1.636 1.00 97.81 99 ALA A CA 1
ATOM 828 C C . ALA A 1 99 ? 4.568 -13.475 -0.686 1.00 97.81 99 ALA A C 1
ATOM 830 O O . ALA A 1 99 ? 3.922 -13.788 0.312 1.00 97.81 99 ALA A O 1
ATOM 831 N N . LEU A 1 100 ? 4.747 -12.186 -1.005 1.00 97.50 100 LEU A N 1
ATOM 832 C CA . LEU A 1 100 ? 4.162 -11.093 -0.218 1.00 97.50 100 LEU A CA 1
ATOM 833 C C . LEU A 1 100 ? 2.634 -11.023 -0.335 1.00 97.50 100 LEU A C 1
ATOM 835 O O . LEU A 1 100 ? 1.969 -10.627 0.623 1.00 97.50 100 LEU A O 1
ATOM 839 N N . LYS A 1 101 ? 2.080 -11.383 -1.494 1.00 97.31 101 LYS A N 1
ATOM 840 C CA . LYS A 1 101 ? 0.639 -11.466 -1.723 1.00 97.31 101 LYS A CA 1
ATOM 841 C C . LYS A 1 101 ? 0.021 -12.614 -0.933 1.00 97.31 101 LYS A C 1
ATOM 843 O O . LYS A 1 101 ? -1.050 -12.424 -0.361 1.00 97.31 101 LYS A O 1
ATOM 848 N N . GLU A 1 102 ? 0.689 -13.760 -0.846 1.00 97.94 102 GLU A N 1
ATOM 849 C CA . GLU A 1 102 ? 0.278 -14.878 0.009 1.00 97.94 102 GLU A CA 1
ATOM 850 C C . GLU A 1 102 ? 0.278 -14.469 1.488 1.00 97.94 102 GLU A C 1
ATOM 852 O O . GLU A 1 102 ? -0.749 -14.613 2.152 1.00 97.94 102 GLU A O 1
ATOM 857 N N . GLU A 1 103 ? 1.366 -13.854 1.978 1.00 97.75 103 GLU A N 1
ATOM 858 C CA . GLU A 1 103 ? 1.445 -13.304 3.344 1.00 97.75 103 GLU A CA 1
ATOM 859 C C . GLU A 1 103 ? 0.296 -12.311 3.619 1.00 97.75 103 GLU A C 1
ATOM 861 O O . GLU A 1 103 ? -0.360 -12.371 4.659 1.00 97.75 103 GLU A O 1
ATOM 866 N N . PHE A 1 104 ? 0.016 -11.408 2.673 1.00 97.56 104 PHE A N 1
ATOM 867 C CA . PHE A 1 104 ? -1.064 -10.425 2.788 1.00 97.56 104 PHE A CA 1
ATOM 868 C C . PHE A 1 104 ? -2.454 -11.059 2.778 1.00 97.56 104 PHE A C 1
ATOM 870 O O . PHE A 1 104 ? -3.322 -10.650 3.548 1.00 97.56 104 PHE A O 1
ATOM 877 N N . THR A 1 105 ? -2.670 -12.056 1.925 1.00 96.19 105 THR A N 1
ATOM 878 C CA . THR A 1 105 ? -3.956 -12.750 1.815 1.00 96.19 105 THR A CA 1
ATOM 879 C C . THR A 1 105 ? -4.236 -13.569 3.071 1.00 96.19 105 THR A C 1
ATOM 881 O O . THR A 1 105 ? -5.357 -13.532 3.574 1.00 96.19 105 THR A O 1
ATOM 884 N N . ALA A 1 106 ? -3.223 -14.242 3.623 1.00 97.19 106 ALA A N 1
ATOM 885 C CA . ALA A 1 106 ? -3.333 -14.956 4.891 1.00 97.19 106 ALA A CA 1
ATOM 886 C C . ALA A 1 106 ? -3.659 -13.999 6.051 1.00 97.19 106 ALA A C 1
ATOM 888 O O . ALA A 1 106 ? -4.588 -14.242 6.817 1.00 97.19 106 ALA A O 1
ATOM 889 N N . GLU A 1 107 ? -2.970 -12.857 6.134 1.00 96.81 107 GLU A N 1
ATOM 890 C CA . GLU A 1 107 ? -3.255 -11.830 7.144 1.00 96.81 107 GLU A CA 1
ATOM 891 C C . GLU A 1 107 ? -4.676 -11.251 6.994 1.00 96.81 107 GLU A C 1
ATOM 893 O O . GLU A 1 107 ? -5.369 -11.037 7.989 1.00 96.81 107 GLU A O 1
ATOM 898 N N . ALA A 1 108 ? -5.151 -11.041 5.762 1.00 95.69 108 ALA A N 1
ATOM 899 C CA . ALA A 1 108 ? -6.521 -10.603 5.498 1.00 95.69 108 ALA A CA 1
ATOM 900 C C . ALA A 1 108 ? -7.558 -11.653 5.928 1.00 95.69 108 ALA A C 1
ATOM 902 O O . ALA A 1 108 ? -8.577 -11.295 6.515 1.00 95.69 108 ALA A O 1
ATOM 903 N N . GLN A 1 109 ? -7.301 -12.941 5.683 1.00 95.62 109 GLN A N 1
ATOM 904 C CA . GLN A 1 109 ? -8.168 -14.033 6.134 1.00 95.62 109 GLN A CA 1
ATOM 905 C C . GLN A 1 109 ? -8.224 -14.120 7.663 1.00 95.62 109 GLN A C 1
ATOM 907 O O . GLN A 1 109 ? -9.320 -14.191 8.218 1.00 95.62 109 GLN A O 1
ATOM 912 N N . ASN A 1 110 ? -7.074 -14.028 8.337 1.00 95.81 110 ASN A N 1
ATOM 913 C CA . ASN A 1 110 ? -6.997 -14.006 9.800 1.00 95.81 110 ASN A CA 1
ATOM 914 C C . ASN A 1 110 ? -7.779 -12.821 10.376 1.00 95.81 110 ASN A C 1
ATOM 916 O O . ASN A 1 110 ? -8.619 -12.993 11.255 1.00 95.81 110 ASN A O 1
ATOM 920 N N . PHE A 1 111 ? -7.581 -11.623 9.820 1.00 95.88 111 PHE A N 1
ATOM 921 C CA . PHE A 1 111 ? -8.325 -10.437 10.233 1.00 95.88 111 PHE A CA 1
ATOM 922 C C . PHE A 1 111 ? -9.840 -10.593 10.033 1.00 95.88 111 PHE A C 1
ATOM 924 O O . PHE A 1 111 ? -10.613 -10.209 10.907 1.00 95.88 111 PHE A O 1
ATOM 931 N N . LEU A 1 112 ? -10.285 -11.162 8.907 1.00 94.44 112 LEU A N 1
ATOM 932 C CA . LEU A 1 112 ? -11.709 -11.406 8.664 1.00 94.44 112 LEU A CA 1
ATOM 933 C C . LEU A 1 112 ? -12.286 -12.427 9.650 1.00 94.44 112 LEU A C 1
ATOM 935 O O . LEU A 1 112 ? -13.419 -12.241 10.091 1.00 94.44 112 LEU A O 1
ATOM 939 N N . ALA A 1 113 ? -11.536 -13.469 10.016 1.00 95.25 113 ALA A N 1
ATOM 940 C CA . ALA A 1 113 ? -11.956 -14.448 11.018 1.00 95.25 113 ALA A CA 1
ATOM 941 C C . ALA A 1 113 ? -12.108 -13.802 12.406 1.00 95.25 113 ALA A C 1
ATOM 943 O O . ALA A 1 113 ? -13.126 -13.994 13.065 1.00 95.25 113 ALA A O 1
ATOM 944 N N . GLU A 1 114 ? -11.160 -12.951 12.797 1.00 94.75 114 GLU A N 1
ATOM 945 C CA . GLU A 1 114 ? -11.156 -12.244 14.086 1.00 94.75 114 GLU A CA 1
ATOM 946 C C . GLU A 1 114 ? -12.064 -11.002 14.115 1.00 94.75 114 GLU A C 1
ATOM 948 O O . GLU A 1 114 ? -12.260 -10.409 15.174 1.00 94.75 114 GLU A O 1
ATOM 953 N N . TYR A 1 115 ? -12.624 -10.587 12.975 1.00 94.75 115 TYR A N 1
ATOM 954 C CA . TYR A 1 115 ? -13.312 -9.301 12.825 1.00 94.75 115 TYR A CA 1
ATOM 955 C C . TYR A 1 115 ? -14.425 -9.061 13.853 1.00 94.75 115 TYR A C 1
ATOM 957 O O . TYR A 1 115 ? -14.479 -7.987 14.454 1.00 94.75 115 TYR A O 1
ATOM 965 N N . ASP A 1 116 ? -15.288 -10.055 14.073 1.00 93.44 116 ASP A N 1
ATOM 966 C CA . ASP A 1 116 ? -16.403 -9.927 15.017 1.00 93.44 116 ASP A CA 1
ATOM 967 C C . ASP A 1 116 ? -15.897 -9.808 16.459 1.00 93.44 116 ASP A C 1
ATOM 969 O O . ASP A 1 116 ? -16.347 -8.928 17.187 1.00 93.44 116 ASP A O 1
ATOM 973 N N . ALA A 1 117 ? -14.887 -10.599 16.833 1.00 94.50 117 ALA A N 1
ATOM 974 C CA . ALA A 1 117 ? -14.266 -10.536 18.154 1.00 94.50 117 ALA A CA 1
ATOM 975 C C . ALA A 1 117 ? -13.550 -9.195 18.391 1.00 94.50 117 ALA A C 1
ATOM 977 O O . ALA A 1 117 ? -13.636 -8.614 19.472 1.00 94.50 117 ALA A O 1
ATOM 978 N N . ILE A 1 118 ? -12.877 -8.651 17.369 1.00 93.69 118 ILE A N 1
ATOM 979 C CA . ILE A 1 118 ? -12.263 -7.316 17.431 1.00 93.69 118 ILE A CA 1
ATOM 980 C C . ILE A 1 118 ? -13.340 -6.249 17.640 1.00 93.69 118 ILE A C 1
ATOM 982 O O . ILE A 1 118 ? -13.147 -5.335 18.443 1.00 93.69 118 ILE A O 1
ATOM 986 N N . ARG A 1 119 ? -14.464 -6.357 16.923 1.00 93.50 119 ARG A N 1
ATOM 987 C CA . ARG A 1 119 ? -15.599 -5.438 17.039 1.00 93.50 119 ARG A CA 1
ATOM 988 C C . ARG A 1 119 ? -16.220 -5.497 18.435 1.00 93.50 119 ARG A C 1
ATOM 990 O O . ARG A 1 119 ? -16.471 -4.444 19.011 1.00 93.50 119 ARG A O 1
ATOM 997 N N . GLU A 1 120 ? -16.434 -6.693 18.975 1.00 93.19 120 GLU A N 1
ATOM 998 C CA . GLU A 1 120 ? -16.962 -6.912 20.328 1.00 93.19 120 GLU A CA 1
ATOM 999 C C . GLU A 1 120 ? -16.018 -6.361 21.399 1.00 93.19 120 GLU A C 1
ATOM 1001 O O . GLU A 1 120 ? -16.448 -5.578 22.241 1.00 93.19 120 GLU A O 1
ATOM 1006 N N . GLY A 1 121 ? -14.714 -6.633 21.305 1.00 93.25 121 GLY A N 1
ATOM 1007 C CA . GLY A 1 121 ? -13.735 -6.053 22.228 1.00 93.25 121 GLY A CA 1
ATOM 1008 C C . GLY A 1 121 ? -13.661 -4.521 22.148 1.00 93.25 121 GLY A C 1
ATOM 1009 O O . GLY A 1 121 ? -13.410 -3.849 23.149 1.00 93.25 121 GLY A O 1
ATOM 1010 N N . TRP A 1 122 ? -13.904 -3.935 20.968 1.00 92.38 122 TRP A N 1
ATOM 1011 C CA . TRP A 1 122 ? -14.026 -2.479 20.823 1.00 92.38 122 TRP A CA 1
ATOM 1012 C C . TRP A 1 122 ? -15.315 -1.939 21.440 1.00 92.38 122 TRP A C 1
ATOM 1014 O O . TRP A 1 122 ? -15.285 -0.863 22.035 1.00 92.38 122 TRP A O 1
ATOM 1024 N N . TRP A 1 123 ? -16.420 -2.675 21.315 1.00 91.31 123 TRP A N 1
ATOM 1025 C CA . TRP A 1 123 ? -17.694 -2.337 21.942 1.00 91.31 123 TRP A CA 1
ATOM 1026 C C . TRP A 1 123 ? -17.583 -2.336 23.467 1.00 91.31 123 TRP A C 1
ATOM 1028 O O . TRP A 1 123 ? -17.953 -1.344 24.085 1.00 91.31 123 TRP A O 1
ATOM 1038 N N . GLU A 1 124 ? -16.998 -3.377 24.068 1.00 93.62 124 GLU A N 1
ATOM 1039 C CA . GLU A 1 124 ? -16.815 -3.475 25.525 1.00 93.62 124 GLU A CA 1
ATOM 1040 C C . GLU A 1 124 ? -16.009 -2.305 26.095 1.00 93.62 124 GLU A C 1
ATOM 1042 O O . GLU A 1 124 ? -16.301 -1.803 27.178 1.00 93.62 124 GLU A O 1
ATOM 1047 N N . LYS A 1 125 ? -14.998 -1.843 25.354 1.00 92.69 125 LYS A N 1
ATOM 1048 C CA . LYS A 1 125 ? -14.118 -0.762 25.799 1.00 92.69 125 LYS A CA 1
ATOM 1049 C C . LYS A 1 125 ? -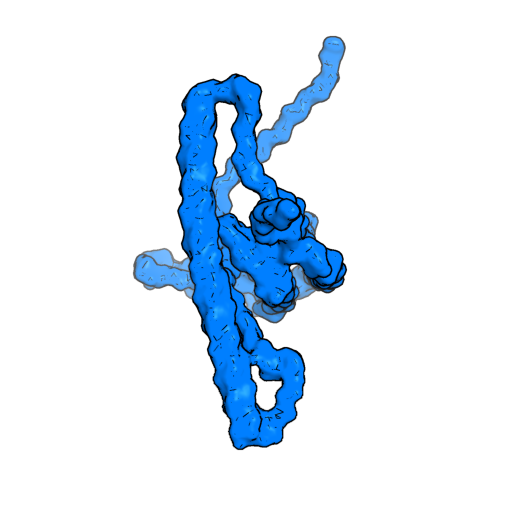14.726 0.635 25.644 1.00 92.69 125 LYS A C 1
ATOM 1051 O O . LYS A 1 125 ? -14.327 1.541 26.372 1.00 92.69 125 LYS A O 1
ATOM 1056 N N . TYR A 1 126 ? -15.625 0.819 24.681 1.00 90.69 126 TYR A N 1
ATOM 1057 C CA . TYR A 1 126 ? -16.130 2.128 24.255 1.00 90.69 126 TYR A CA 1
ATOM 1058 C C . TYR A 1 126 ? -17.656 2.117 24.109 1.00 90.69 126 TYR A C 1
ATOM 1060 O O . TYR A 1 126 ? -18.195 2.512 23.072 1.00 90.69 126 TYR A O 1
ATOM 1068 N N . GLN A 1 127 ? -18.350 1.620 25.137 1.00 88.88 127 GLN A N 1
ATOM 1069 C CA . GLN A 1 127 ? -19.812 1.494 25.149 1.00 88.88 127 GLN A CA 1
ATOM 1070 C C . GLN A 1 127 ? -20.516 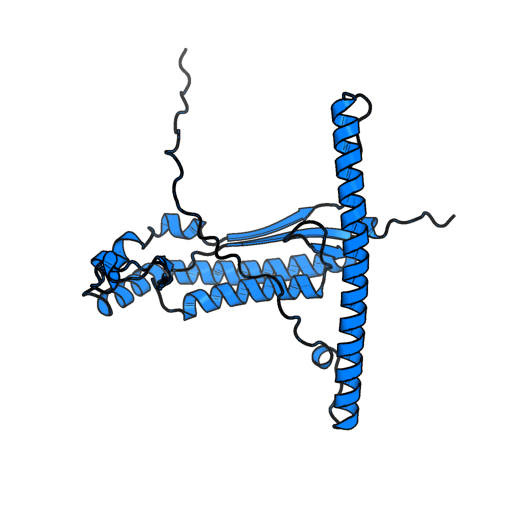2.856 25.049 1.00 88.88 127 GLN A C 1
ATOM 1072 O O . GLN A 1 127 ? -21.530 2.980 24.368 1.00 88.88 127 GLN A O 1
ATOM 1077 N N . ASP A 1 128 ? -19.943 3.875 25.684 1.00 88.06 128 ASP A N 1
ATOM 1078 C CA . ASP A 1 128 ? -20.427 5.255 25.763 1.00 88.06 128 ASP A CA 1
ATOM 1079 C C . ASP A 1 128 ? -20.474 5.967 24.404 1.00 88.06 128 ASP A C 1
ATOM 1081 O O . ASP A 1 128 ? -21.418 6.695 24.107 1.00 88.06 128 ASP A O 1
ATOM 1085 N N . ILE A 1 129 ? -19.483 5.721 23.546 1.00 86.81 129 ILE A N 1
ATOM 1086 C CA . ILE A 1 129 ? -19.390 6.322 22.206 1.00 86.81 129 ILE A CA 1
ATOM 1087 C C . ILE A 1 129 ? -19.751 5.341 21.083 1.00 86.81 129 ILE A C 1
ATOM 1089 O O . ILE A 1 129 ? -19.580 5.658 19.901 1.00 86.81 129 ILE A O 1
ATOM 1093 N N . TRP A 1 130 ? -20.256 4.148 21.414 1.00 89.12 130 TRP A N 1
ATOM 1094 C CA . TRP A 1 130 ? -20.491 3.086 20.435 1.00 89.12 130 TRP A CA 1
ATOM 1095 C C . TRP A 1 130 ? -21.477 3.479 19.338 1.00 89.12 130 TRP A C 1
ATOM 1097 O O . TRP A 1 130 ? -21.249 3.152 18.174 1.00 89.12 130 TRP A O 1
ATOM 1107 N N . GLU A 1 131 ? -22.527 4.232 19.671 1.00 88.62 131 GLU A N 1
ATOM 1108 C CA . GLU A 1 131 ? -23.518 4.720 18.699 1.00 88.62 131 GLU A CA 1
ATOM 1109 C C . GLU A 1 131 ? -22.869 5.522 17.561 1.00 88.62 131 GLU A C 1
ATOM 1111 O O . GLU A 1 131 ? -23.286 5.445 16.406 1.00 88.62 131 GLU A O 1
ATOM 1116 N N . HIS A 1 132 ? -21.774 6.223 17.863 1.00 86.69 132 HIS A N 1
ATOM 1117 C CA . HIS A 1 132 ? -21.001 6.997 16.897 1.00 86.69 132 HIS A CA 1
ATOM 1118 C C . HIS A 1 132 ? -20.012 6.143 16.092 1.00 86.69 132 HIS A C 1
ATOM 1120 O O . HIS A 1 132 ? -19.528 6.580 15.043 1.00 86.69 132 HIS A O 1
ATOM 1126 N N . LEU A 1 133 ? -19.653 4.953 16.581 1.00 87.50 133 LEU A N 1
ATOM 1127 C CA . LEU A 1 133 ? -18.691 4.043 15.956 1.00 87.50 133 LEU A CA 1
ATOM 1128 C C . LEU A 1 133 ? -19.378 2.974 15.099 1.00 87.50 133 LEU A C 1
ATOM 1130 O O . LEU A 1 133 ? -18.915 2.711 13.988 1.00 87.50 133 LEU A O 1
ATOM 1134 N N . ALA A 1 134 ? -20.479 2.396 15.583 1.00 87.81 134 ALA A N 1
ATOM 1135 C CA . ALA A 1 134 ? -21.199 1.283 14.967 1.00 87.81 134 ALA A CA 1
ATOM 1136 C C . ALA A 1 134 ? -21.521 1.487 13.471 1.00 87.81 134 ALA A C 1
ATOM 1138 O O . ALA A 1 134 ? -21.235 0.573 12.693 1.00 87.81 134 ALA A O 1
ATOM 1139 N N . PRO A 1 135 ? -21.991 2.667 13.008 1.00 88.69 135 PRO A N 1
ATOM 1140 C CA . PRO A 1 135 ? -22.303 2.890 11.592 1.00 88.69 135 PRO A CA 1
ATOM 1141 C C . PRO A 1 135 ? -21.092 2.797 10.654 1.00 88.69 135 PRO A C 1
ATOM 1143 O O . PRO A 1 135 ? -21.248 2.667 9.441 1.00 88.69 135 PRO A O 1
ATOM 1146 N N . HIS A 1 136 ? -19.874 2.905 11.187 1.00 88.31 136 HIS A N 1
ATOM 1147 C CA . HIS A 1 136 ? -18.647 2.883 10.398 1.00 88.31 136 HIS A CA 1
ATOM 1148 C C . HIS A 1 136 ? -18.041 1.482 10.241 1.00 88.31 136 HIS A C 1
ATOM 1150 O O . HIS A 1 136 ? -17.050 1.339 9.519 1.00 88.31 136 HIS A O 1
ATOM 1156 N N . TYR A 1 137 ? -18.615 0.456 10.879 1.00 88.75 137 TYR A N 1
ATOM 1157 C CA . TYR A 1 137 ? -18.192 -0.932 10.708 1.00 88.75 137 TYR A CA 1
ATOM 1158 C C . TYR A 1 137 ? -18.892 -1.560 9.493 1.00 88.75 137 TYR A C 1
ATOM 1160 O O . TYR A 1 137 ? -20.108 -1.751 9.514 1.00 88.75 137 TYR A O 1
ATOM 1168 N N . PRO A 1 138 ? -18.156 -1.887 8.416 1.00 88.75 138 PRO A N 1
ATOM 1169 C CA . PRO A 1 138 ? -18.736 -2.563 7.261 1.00 88.75 138 PRO A CA 1
ATOM 1170 C C . PRO A 1 138 ? -19.104 -4.026 7.570 1.00 88.75 138 PRO A C 1
ATOM 1172 O O . PRO A 1 138 ? -18.441 -4.667 8.381 1.00 88.75 138 PRO A O 1
ATOM 1175 N N . PRO A 1 139 ? -20.088 -4.614 6.868 1.00 86.06 139 PRO A N 1
ATOM 1176 C CA . PRO A 1 139 ? -20.353 -6.045 6.975 1.00 86.06 139 PRO A CA 1
ATOM 1177 C C . PRO A 1 139 ? -19.166 -6.871 6.450 1.00 86.06 139 PRO A C 1
ATOM 1179 O O . PRO A 1 139 ? -18.456 -6.443 5.532 1.00 86.06 139 PRO A O 1
ATOM 1182 N N . ARG A 1 140 ? -18.969 -8.076 7.004 1.00 85.94 140 ARG A N 1
ATOM 1183 C CA . ARG A 1 140 ? -17.823 -8.955 6.694 1.00 85.94 140 ARG A CA 1
ATOM 1184 C C . ARG A 1 140 ? -17.688 -9.251 5.195 1.00 85.94 140 ARG A C 1
ATOM 1186 O O . ARG A 1 140 ? -16.581 -9.178 4.662 1.00 85.94 140 ARG A O 1
ATOM 1193 N N . ASP A 1 141 ? -18.799 -9.510 4.509 1.00 81.25 141 ASP A N 1
ATOM 1194 C CA . ASP A 1 141 ? -18.794 -9.809 3.069 1.00 81.25 141 ASP A CA 1
ATOM 1195 C C . ASP A 1 141 ? -18.274 -8.634 2.237 1.00 81.25 141 ASP A C 1
ATOM 1197 O O . ASP A 1 141 ? -17.459 -8.808 1.331 1.00 81.25 141 ASP A O 1
ATOM 1201 N N . TYR A 1 142 ? -18.665 -7.409 2.598 1.00 83.06 142 TYR A N 1
ATOM 1202 C CA . TYR A 1 142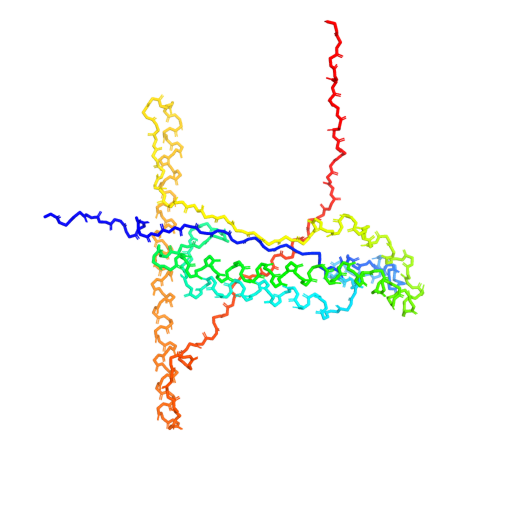 ? -18.154 -6.202 1.951 1.00 83.06 142 TYR A CA 1
ATOM 1203 C C . TYR A 1 142 ? -16.675 -5.971 2.272 1.00 83.06 142 TYR A C 1
ATOM 1205 O O . TYR A 1 142 ? -15.899 -5.530 1.422 1.00 83.06 142 TYR A O 1
ATOM 1213 N N . LEU A 1 143 ? -16.268 -6.284 3.502 1.00 87.62 143 LEU A N 1
ATOM 1214 C CA . LEU A 1 143 ? -14.915 -6.066 3.992 1.00 87.62 143 LEU A CA 1
ATOM 1215 C C . LEU A 1 143 ? -13.882 -6.924 3.250 1.00 87.62 143 LEU A C 1
ATOM 1217 O O . LEU A 1 143 ? -12.785 -6.437 2.983 1.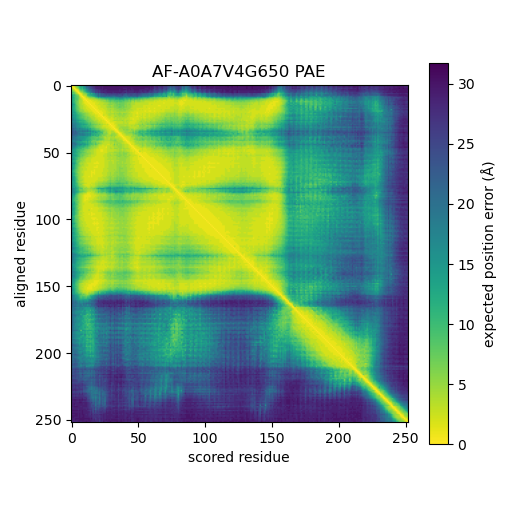00 87.62 143 LEU A O 1
ATOM 1221 N N . LYS A 1 144 ? -14.248 -8.139 2.820 1.00 84.75 144 LYS A N 1
ATOM 1222 C CA . LYS A 1 144 ? -13.386 -9.031 2.026 1.00 84.75 144 LYS A CA 1
ATOM 1223 C C . LYS A 1 144 ? -12.834 -8.359 0.766 1.00 84.75 144 LYS A C 1
ATOM 1225 O O . LYS A 1 144 ? -11.647 -8.465 0.487 1.00 84.75 144 LYS A O 1
ATOM 1230 N N . HIS A 1 145 ? -13.664 -7.605 0.048 1.00 83.62 145 HIS A N 1
ATOM 1231 C CA . HIS A 1 145 ? -13.273 -6.919 -1.190 1.00 83.62 145 HIS A CA 1
ATOM 1232 C C . HIS A 1 145 ? -12.418 -5.664 -0.966 1.00 83.62 145 HIS A C 1
ATOM 1234 O O . HIS A 1 145 ? -11.968 -5.031 -1.920 1.00 83.62 145 HIS A O 1
ATOM 1240 N N . ARG A 1 146 ? -12.206 -5.261 0.292 1.00 87.81 146 ARG A N 1
ATOM 1241 C CA . ARG A 1 146 ? -11.397 -4.086 0.643 1.00 87.81 146 ARG A CA 1
ATOM 1242 C C . ARG A 1 146 ? -9.927 -4.431 0.841 1.00 87.81 146 ARG A C 1
ATOM 1244 O O . ARG A 1 146 ? -9.130 -3.500 0.930 1.00 87.81 146 ARG A O 1
ATOM 1251 N N . PHE A 1 147 ? -9.587 -5.717 0.901 1.00 92.12 147 PHE A N 1
ATOM 1252 C CA . PHE A 1 147 ? -8.221 -6.222 0.972 1.00 92.12 147 PHE A CA 1
ATOM 1253 C C . PHE A 1 147 ? -7.838 -6.781 -0.388 1.00 92.12 147 PHE A C 1
ATOM 1255 O O . PHE A 1 147 ? -8.375 -7.793 -0.823 1.00 92.12 147 PHE A O 1
ATOM 1262 N N . ASP A 1 148 ? -6.924 -6.096 -1.061 1.00 92.12 148 ASP A N 1
ATOM 1263 C CA . ASP A 1 148 ? -6.510 -6.445 -2.409 1.00 92.12 148 ASP A CA 1
ATOM 1264 C C . ASP A 1 148 ? -5.018 -6.164 -2.594 1.00 92.12 148 ASP A C 1
ATOM 1266 O O . ASP A 1 148 ? -4.495 -5.132 -2.160 1.00 92.12 148 ASP A O 1
ATOM 1270 N N . PHE A 1 149 ? -4.328 -7.101 -3.228 1.00 95.81 149 PHE A N 1
ATOM 1271 C CA . PHE A 1 149 ? -2.904 -7.029 -3.509 1.00 95.81 149 PHE A CA 1
ATOM 1272 C C . PHE A 1 149 ? -2.684 -7.582 -4.910 1.00 95.81 149 PHE A C 1
ATOM 1274 O O . PHE A 1 149 ? -2.713 -8.794 -5.137 1.00 95.81 149 PHE A O 1
ATOM 1281 N N . PHE A 1 150 ? -2.433 -6.680 -5.851 1.00 93.31 150 PHE A N 1
ATOM 1282 C CA . PHE A 1 150 ? -2.201 -7.036 -7.240 1.00 93.31 150 PHE A CA 1
ATOM 1283 C C . PHE A 1 150 ? -1.183 -6.106 -7.886 1.00 93.31 150 PHE A C 1
ATOM 1285 O O . PHE A 1 150 ? -0.869 -5.017 -7.398 1.00 93.31 150 PHE A O 1
ATOM 1292 N N . TRP A 1 151 ? -0.658 -6.546 -9.017 1.00 95.19 151 TRP A N 1
ATOM 1293 C CA . TRP A 1 151 ? 0.216 -5.743 -9.847 1.00 95.19 151 TRP A CA 1
ATOM 1294 C C . TRP A 1 151 ? -0.078 -6.011 -11.313 1.00 95.19 151 TRP A C 1
ATOM 1296 O O . TRP A 1 151 ? -0.590 -7.068 -11.677 1.00 95.19 151 TRP A O 1
ATOM 1306 N N . THR A 1 152 ? 0.264 -5.040 -12.150 1.00 91.81 152 THR A N 1
ATOM 1307 C CA . THR A 1 152 ? 0.158 -5.170 -13.604 1.00 91.81 152 THR A CA 1
ATOM 1308 C C . THR A 1 152 ? 1.512 -4.890 -14.229 1.00 91.81 152 THR A C 1
ATOM 1310 O O . THR A 1 152 ? 2.201 -3.956 -13.812 1.00 91.81 152 THR A O 1
ATOM 1313 N N . VAL A 1 153 ? 1.902 -5.717 -15.198 1.00 89.38 153 VAL A N 1
ATOM 1314 C CA . VAL A 1 153 ? 3.149 -5.572 -15.954 1.00 89.38 153 VAL A CA 1
ATOM 1315 C C . VAL A 1 153 ? 2.805 -5.178 -17.384 1.00 89.38 153 VAL A C 1
ATOM 1317 O O . VAL A 1 153 ? 1.956 -5.808 -18.010 1.00 89.38 153 VAL A O 1
ATOM 1320 N N . PHE A 1 154 ? 3.476 -4.153 -17.897 1.00 86.50 154 PHE A N 1
ATOM 1321 C CA . PHE A 1 154 ? 3.290 -3.630 -19.246 1.00 86.50 154 PHE A CA 1
ATOM 1322 C C . PHE A 1 154 ? 4.634 -3.582 -19.977 1.00 86.50 154 PHE A C 1
ATOM 1324 O O . PHE A 1 154 ? 5.673 -3.285 -19.380 1.00 86.50 154 PHE A O 1
ATOM 1331 N N . GLU A 1 155 ? 4.631 -3.843 -21.284 1.00 82.00 155 GLU A N 1
ATOM 1332 C CA . GLU A 1 155 ? 5.806 -3.573 -22.113 1.00 82.00 155 GLU A CA 1
ATOM 1333 C C . GLU A 1 155 ? 5.930 -2.069 -22.366 1.00 82.00 155 GLU A C 1
ATOM 1335 O O . GLU A 1 155 ? 4.958 -1.408 -22.727 1.00 82.00 155 GLU A O 1
ATOM 1340 N N . ILE A 1 156 ? 7.138 -1.527 -22.201 1.00 76.81 156 ILE A N 1
ATOM 1341 C CA . ILE A 1 156 ? 7.422 -0.132 -22.539 1.00 76.81 156 ILE A CA 1
ATOM 1342 C C . ILE A 1 156 ? 7.645 -0.077 -24.051 1.00 76.81 156 ILE A C 1
ATOM 1344 O O . ILE A 1 156 ? 8.756 -0.295 -24.532 1.00 76.81 156 ILE A O 1
ATOM 1348 N N . LYS A 1 157 ? 6.571 0.162 -24.804 1.00 70.44 157 LYS A N 1
ATOM 1349 C CA . LYS A 1 157 ? 6.638 0.464 -26.237 1.00 70.44 157 LYS A CA 1
ATOM 1350 C C . LYS A 1 157 ? 6.417 1.952 -26.443 1.00 70.44 157 LYS A C 1
ATOM 1352 O O . LYS A 1 157 ? 5.573 2.556 -25.784 1.00 70.44 157 LYS A O 1
ATOM 1357 N N . GLY A 1 158 ? 7.209 2.535 -27.339 1.00 63.22 158 GLY A N 1
ATOM 1358 C CA . GLY A 1 158 ? 6.955 3.887 -27.808 1.00 63.22 158 GLY A CA 1
ATOM 1359 C C . GLY A 1 158 ? 5.580 3.940 -28.459 1.00 63.22 158 GLY A C 1
ATOM 1360 O O . GLY A 1 158 ? 5.153 2.987 -29.107 1.00 63.22 158 GLY A O 1
ATOM 1361 N N . ALA A 1 159 ? 4.886 5.046 -28.255 1.00 61.94 159 ALA A N 1
ATOM 1362 C CA . ALA A 1 159 ? 3.620 5.286 -28.905 1.00 61.94 159 ALA A CA 1
ATOM 1363 C C . ALA A 1 159 ? 3.877 5.388 -30.439 1.00 61.94 159 ALA A C 1
ATOM 1365 O O . ALA A 1 159 ? 4.613 6.273 -30.889 1.00 61.94 159 ALA A O 1
ATOM 1366 N N . GLU A 1 160 ? 3.300 4.478 -31.240 1.00 57.31 160 GLU A N 1
ATOM 1367 C CA . GLU A 1 160 ? 3.274 4.511 -32.717 1.00 57.31 160 GLU A CA 1
ATOM 1368 C C . GLU A 1 160 ? 1.894 4.957 -33.239 1.00 57.31 160 GLU A C 1
ATOM 1370 O O . GLU A 1 160 ? 0.871 4.531 -32.706 1.00 57.31 160 GLU A O 1
ATOM 1375 N N . VAL A 1 161 ? 1.843 5.856 -34.227 1.00 57.22 161 VAL A N 1
ATOM 1376 C CA . VAL A 1 161 ? 0.584 6.275 -34.878 1.00 57.22 161 VAL A CA 1
ATOM 1377 C C . VAL A 1 161 ? 0.210 5.228 -35.926 1.00 57.22 161 VAL A C 1
ATOM 1379 O O . VAL A 1 161 ? 1.070 4.822 -36.703 1.00 57.22 161 VAL A O 1
ATOM 1382 N N . GLN A 1 162 ? -1.057 4.807 -35.984 1.00 54.09 162 GLN A N 1
ATOM 1383 C CA . GLN A 1 162 ? -1.540 3.971 -37.089 1.00 54.09 162 GLN A CA 1
ATOM 1384 C C . GLN A 1 162 ? -1.626 4.801 -38.380 1.00 54.09 162 GLN A C 1
ATOM 1386 O O . GLN A 1 162 ? -2.269 5.859 -38.392 1.00 54.09 162 GLN A O 1
ATOM 1391 N N . GLU A 1 163 ? -1.002 4.318 -39.461 1.00 45.38 163 GLU A N 1
ATOM 1392 C CA . GLU A 1 163 ? -1.115 4.913 -40.800 1.00 45.38 163 GLU A CA 1
ATOM 1393 C C . GLU A 1 163 ? -2.598 5.034 -41.200 1.00 45.38 163 GLU A C 1
ATOM 1395 O O . GLU A 1 163 ? -3.322 4.040 -41.230 1.00 45.38 163 GLU A O 1
ATOM 1400 N N . GLY A 1 164 ? -3.059 6.263 -41.471 1.00 55.78 164 GLY A N 1
ATOM 1401 C CA . GLY A 1 164 ? -4.453 6.571 -41.838 1.00 55.78 164 GLY A CA 1
ATOM 1402 C C . GLY A 1 164 ? -5.286 7.308 -40.776 1.00 55.78 164 GLY A C 1
ATOM 1403 O O . GLY A 1 164 ? -6.466 7.567 -41.003 1.00 55.78 164 GLY A O 1
ATOM 1404 N N . SER A 1 165 ? -4.700 7.666 -39.631 1.00 62.19 165 SER A N 1
ATOM 1405 C CA . SER A 1 165 ? -5.380 8.457 -38.591 1.00 62.19 165 SER A CA 1
ATOM 1406 C C . SER A 1 165 ? -5.644 9.906 -39.042 1.00 62.19 165 SER A C 1
ATOM 1408 O O . SER A 1 165 ? -4.852 10.480 -39.787 1.00 62.19 165 SER A O 1
ATOM 1410 N N . ALA A 1 166 ? -6.745 10.515 -38.585 1.00 73.88 166 ALA A N 1
ATOM 1411 C CA . ALA A 1 166 ? -7.070 11.913 -38.893 1.00 73.88 166 ALA A CA 1
ATOM 1412 C C . ALA A 1 166 ? -5.945 12.875 -38.436 1.00 73.88 166 ALA A C 1
ATOM 1414 O O . ALA A 1 166 ? -5.342 12.630 -37.389 1.00 73.88 166 ALA A O 1
ATOM 1415 N N . PRO A 1 167 ? -5.671 13.981 -39.159 1.00 74.50 167 PRO A N 1
ATOM 1416 C CA . PRO A 1 167 ? -4.537 14.875 -38.879 1.00 74.50 167 PRO A CA 1
ATOM 1417 C C . PRO A 1 167 ? -4.544 15.461 -37.457 1.00 74.50 167 PRO A C 1
ATOM 1419 O O . PRO A 1 167 ? -3.492 15.592 -36.842 1.00 74.50 167 PRO A O 1
ATOM 1422 N N . GLU A 1 168 ? -5.722 15.705 -36.884 1.00 73.25 168 GLU A N 1
ATOM 1423 C CA . GLU A 1 168 ? -5.893 16.169 -35.497 1.00 73.25 168 GLU A CA 1
ATOM 1424 C C . GLU A 1 168 ? -5.409 15.134 -34.464 1.00 73.25 168 GLU A C 1
ATOM 1426 O O . GLU A 1 168 ? -4.842 15.487 -33.430 1.00 73.25 168 GLU A O 1
ATOM 1431 N N . ILE A 1 169 ? -5.601 13.841 -34.755 1.00 66.31 169 ILE A N 1
ATOM 1432 C CA . ILE A 1 169 ? -5.136 12.730 -33.914 1.00 66.31 169 ILE A CA 1
ATOM 1433 C C . ILE A 1 169 ? -3.614 12.620 -34.011 1.00 66.31 169 ILE A C 1
ATOM 1435 O O . ILE A 1 169 ? -2.959 12.389 -32.998 1.00 66.31 169 ILE A O 1
ATOM 1439 N N . ILE A 1 170 ? -3.050 12.826 -35.206 1.00 70.94 170 ILE A N 1
ATOM 1440 C CA . ILE A 1 170 ? -1.600 12.820 -35.436 1.00 70.94 170 ILE A CA 1
ATOM 1441 C C . ILE A 1 170 ? -0.938 13.960 -34.650 1.00 70.94 170 ILE A C 1
ATOM 1443 O O . ILE A 1 170 ? -0.021 13.698 -33.877 1.00 70.94 170 ILE A O 1
ATOM 1447 N N . GLU A 1 171 ? -1.437 15.195 -34.758 1.00 76.56 171 GLU A N 1
ATOM 1448 C CA . GLU A 1 171 ? -0.887 16.342 -34.018 1.00 76.56 171 GLU A CA 1
ATOM 1449 C C . GLU A 1 171 ? -1.020 16.186 -32.497 1.00 76.56 171 GLU A C 1
ATOM 1451 O O . GLU A 1 171 ? -0.079 16.473 -31.750 1.00 76.56 171 GLU A O 1
ATOM 1456 N N . ALA A 1 172 ? -2.173 15.708 -32.012 1.00 73.19 172 ALA A N 1
ATOM 1457 C CA . ALA A 1 172 ? -2.364 15.420 -30.591 1.00 73.19 172 ALA A CA 1
ATOM 1458 C C . ALA A 1 172 ? -1.364 14.363 -30.097 1.00 73.19 172 ALA A C 1
ATOM 1460 O O . ALA A 1 172 ? -0.828 14.472 -28.991 1.00 73.19 172 ALA A O 1
ATOM 1461 N N . TYR A 1 173 ? -1.075 13.367 -30.934 1.00 68.62 173 TYR A N 1
ATOM 1462 C CA . TYR A 1 173 ? -0.117 12.319 -30.630 1.00 68.62 173 TYR A CA 1
ATOM 1463 C C . TYR A 1 173 ? 1.326 12.803 -30.632 1.00 68.62 173 TYR A C 1
ATOM 1465 O O . TYR A 1 173 ? 2.083 12.470 -29.723 1.00 68.62 173 TYR A O 1
ATOM 1473 N N . GLU A 1 174 ? 1.717 13.604 -31.620 1.00 73.88 174 GLU A N 1
ATOM 1474 C CA . GLU A 1 174 ? 3.048 14.200 -31.683 1.00 73.88 174 GLU A CA 1
ATOM 1475 C C . GLU A 1 174 ? 3.299 15.108 -30.479 1.00 73.88 174 GLU A C 1
ATOM 1477 O O . GLU A 1 174 ? 4.366 15.028 -29.869 1.00 73.88 174 GLU A O 1
ATOM 1482 N N . ARG A 1 175 ? 2.292 15.884 -30.055 1.00 77.38 175 ARG A N 1
ATOM 1483 C CA . ARG A 1 175 ? 2.361 16.697 -28.834 1.00 77.38 175 ARG A CA 1
ATOM 1484 C C . ARG A 1 175 ? 2.523 15.835 -27.581 1.00 77.38 175 ARG A C 1
ATOM 1486 O O . ARG A 1 175 ? 3.418 16.099 -26.782 1.00 77.38 175 ARG A O 1
ATOM 1493 N N . ALA A 1 176 ? 1.708 14.790 -27.422 1.00 71.00 176 ALA A N 1
ATOM 1494 C CA . ALA A 1 176 ? 1.802 13.876 -26.282 1.00 71.00 176 ALA A CA 1
ATOM 1495 C C . ALA A 1 176 ? 3.141 13.115 -26.255 1.00 71.00 176 ALA A C 1
ATOM 1497 O O . ALA A 1 176 ? 3.728 12.910 -25.193 1.00 71.00 176 ALA A O 1
ATOM 1498 N N . LYS A 1 177 ? 3.658 12.728 -27.426 1.00 70.94 177 LYS A N 1
ATOM 1499 C CA . LYS A 1 177 ? 4.960 12.076 -27.584 1.00 70.94 177 LYS A CA 1
ATOM 1500 C C . LYS A 1 177 ? 6.108 13.019 -27.233 1.00 70.94 177 LYS A C 1
ATOM 1502 O O . LYS A 1 177 ? 7.032 12.591 -26.549 1.00 70.94 177 LYS A O 1
ATOM 1507 N N . ALA A 1 178 ? 6.046 14.278 -27.666 1.00 76.31 178 ALA A N 1
ATOM 1508 C CA . ALA A 1 178 ? 7.034 15.293 -27.314 1.00 76.31 178 ALA A CA 1
ATOM 1509 C C . ALA A 1 178 ? 7.037 15.573 -25.803 1.00 76.31 178 ALA A C 1
ATOM 1511 O O . ALA A 1 178 ? 8.100 15.567 -25.192 1.00 76.31 178 ALA A O 1
ATOM 1512 N N . GLU A 1 179 ? 5.863 15.714 -25.177 1.00 75.12 179 GLU A N 1
ATOM 1513 C CA . GLU A 1 179 ? 5.759 15.895 -23.723 1.00 75.12 179 GLU A CA 1
ATOM 1514 C C . GLU A 1 179 ? 6.314 14.685 -22.953 1.00 75.12 179 GLU A C 1
ATOM 1516 O O . GLU A 1 179 ? 7.075 14.845 -21.996 1.00 75.12 179 GLU A O 1
ATOM 1521 N N . LEU A 1 180 ? 5.983 13.464 -23.390 1.00 68.19 180 LEU A N 1
ATOM 1522 C CA . LEU A 1 180 ? 6.521 12.238 -22.802 1.00 68.19 180 LEU A CA 1
ATOM 1523 C C . LEU A 1 180 ? 8.045 12.166 -22.948 1.00 68.19 180 LEU A C 1
ATOM 1525 O O . LEU A 1 180 ? 8.716 11.742 -22.010 1.00 68.19 180 LEU A O 1
ATOM 1529 N N . GLN A 1 181 ? 8.584 12.585 -24.096 1.00 70.56 181 GLN A N 1
ATOM 1530 C CA . GLN A 1 181 ? 10.022 12.625 -24.357 1.00 70.56 181 GLN A CA 1
ATOM 1531 C C . GLN A 1 181 ? 10.732 13.619 -23.430 1.00 70.56 181 GLN A C 1
ATOM 1533 O O . GLN A 1 181 ? 11.739 13.259 -22.825 1.00 70.56 181 GLN A O 1
ATOM 1538 N N . THR A 1 182 ? 10.182 14.823 -23.245 1.00 77.19 182 THR A N 1
ATOM 1539 C CA . THR A 1 182 ? 10.726 15.812 -22.302 1.00 77.19 182 THR A CA 1
ATOM 1540 C C . THR A 1 182 ? 10.734 15.273 -20.873 1.00 77.19 182 THR A C 1
ATOM 1542 O O . THR A 1 182 ? 11.782 15.246 -20.233 1.00 77.19 182 THR A O 1
ATOM 1545 N N . ARG A 1 183 ? 9.604 14.740 -20.385 1.00 69.69 183 ARG A N 1
ATOM 1546 C CA . ARG A 1 183 ? 9.551 14.148 -19.036 1.00 69.69 183 ARG A CA 1
ATOM 1547 C C . ARG A 1 183 ? 10.460 12.933 -18.884 1.00 69.69 183 ARG A C 1
ATOM 1549 O O . ARG A 1 183 ? 10.938 12.633 -17.792 1.00 69.69 183 ARG A O 1
ATOM 1556 N N . TYR A 1 184 ? 10.674 12.195 -19.967 1.00 64.81 184 TYR A N 1
ATOM 1557 C CA . TYR A 1 184 ? 11.602 11.079 -19.988 1.00 64.81 184 TYR A CA 1
ATOM 1558 C C . TYR A 1 184 ? 13.055 11.551 -19.823 1.00 64.81 184 TYR A C 1
ATOM 1560 O O . TYR A 1 184 ? 13.790 10.967 -19.027 1.00 64.81 184 TYR A O 1
ATOM 1568 N N . GLU A 1 185 ? 13.461 12.614 -20.515 1.00 71.19 185 GLU A N 1
ATOM 1569 C CA . GLU A 1 185 ? 14.787 13.223 -20.364 1.00 71.19 185 GLU A CA 1
ATOM 1570 C C . GLU A 1 185 ? 15.006 13.735 -18.934 1.00 71.19 185 GLU A C 1
ATOM 1572 O O . GLU A 1 185 ? 16.001 13.369 -18.306 1.00 71.19 185 GLU A O 1
ATOM 1577 N N . GLU A 1 186 ? 14.024 14.438 -18.364 1.00 72.25 186 GLU A N 1
ATOM 1578 C CA . GLU A 1 186 ? 14.029 14.858 -16.954 1.00 72.25 186 GLU A CA 1
ATOM 1579 C C . GLU A 1 186 ? 14.174 13.659 -15.999 1.00 72.25 186 GLU A C 1
ATOM 1581 O O . GLU A 1 186 ? 14.986 13.674 -15.075 1.00 72.25 186 GLU A O 1
ATOM 1586 N N . MET A 1 187 ? 13.439 12.568 -16.242 1.00 65.38 187 MET A N 1
ATOM 1587 C CA . MET A 1 187 ? 13.523 11.348 -15.434 1.00 65.38 187 MET A CA 1
ATOM 1588 C C . MET A 1 187 ? 14.908 10.694 -15.520 1.00 65.38 187 MET A C 1
ATOM 1590 O O . MET A 1 187 ? 15.409 10.180 -14.517 1.00 65.38 187 MET A O 1
ATOM 1594 N N . VAL A 1 188 ? 15.545 10.681 -16.696 1.00 71.75 188 VAL A N 1
ATOM 1595 C CA . VAL A 1 188 ? 16.918 10.174 -16.839 1.00 71.75 188 VAL A CA 1
ATOM 1596 C C . VAL A 1 188 ? 17.876 11.026 -16.017 1.00 71.75 188 VAL A C 1
ATOM 1598 O O . VAL A 1 188 ? 18.712 10.469 -15.302 1.00 71.75 188 VAL A O 1
ATOM 1601 N N . GLU A 1 189 ? 17.741 12.350 -16.066 1.00 71.19 189 GLU A N 1
ATOM 1602 C CA . GLU A 1 189 ? 18.548 13.256 -15.250 1.00 71.19 189 GLU A CA 1
ATOM 1603 C C . GLU A 1 189 ? 18.334 13.009 -13.752 1.00 71.19 189 GLU A C 1
ATOM 1605 O O . GLU A 1 189 ? 19.309 12.816 -13.017 1.00 71.19 189 GLU A O 1
ATOM 1610 N N . GLU A 1 190 ? 17.085 12.894 -13.294 1.00 69.81 190 GLU A N 1
ATOM 1611 C CA . GLU A 1 190 ? 16.767 12.555 -11.905 1.00 69.81 190 GLU A CA 1
ATOM 1612 C C . GLU A 1 190 ? 17.327 11.188 -11.496 1.00 69.81 190 GLU A C 1
ATOM 1614 O O . GLU A 1 190 ? 17.874 11.040 -10.399 1.00 69.81 190 GLU A O 1
ATOM 1619 N N . ALA A 1 191 ? 17.233 10.180 -12.367 1.00 66.12 191 ALA A N 1
ATOM 1620 C CA . ALA A 1 191 ? 17.781 8.853 -12.119 1.00 66.12 191 ALA A CA 1
ATOM 1621 C C . ALA A 1 191 ? 19.311 8.897 -11.999 1.00 66.12 191 ALA A C 1
ATOM 1623 O O . ALA A 1 191 ? 19.875 8.249 -11.115 1.00 66.12 191 ALA A O 1
ATOM 1624 N N . VAL A 1 192 ? 19.994 9.689 -12.831 1.00 74.31 192 VAL A N 1
ATOM 1625 C CA . VAL A 1 192 ? 21.445 9.903 -12.746 1.00 74.31 192 VAL A CA 1
ATOM 1626 C C . VAL A 1 192 ? 21.814 10.623 -11.449 1.00 74.31 192 VAL A C 1
ATOM 1628 O O . VAL A 1 192 ? 22.749 10.196 -10.767 1.00 74.31 192 VAL A O 1
ATOM 1631 N N . VAL A 1 193 ? 21.075 11.664 -11.056 1.00 73.75 193 VAL A N 1
ATOM 1632 C CA . VAL A 1 193 ? 21.265 12.362 -9.773 1.00 73.75 193 VAL A CA 1
ATOM 1633 C C . VAL A 1 193 ? 21.056 11.401 -8.601 1.00 73.75 193 VAL A C 1
ATOM 1635 O O . VAL A 1 193 ? 21.889 11.342 -7.693 1.00 73.75 193 VAL A O 1
ATOM 1638 N N . TYR A 1 194 ? 19.995 10.595 -8.640 1.00 69.88 194 TYR A N 1
ATOM 1639 C CA . TYR A 1 194 ? 19.701 9.580 -7.633 1.00 69.88 194 TYR A CA 1
ATOM 1640 C C . TYR A 1 194 ? 20.823 8.540 -7.531 1.00 69.88 194 TYR A C 1
ATOM 1642 O O . TYR A 1 194 ? 21.287 8.241 -6.431 1.00 69.88 194 TYR A O 1
ATOM 1650 N N . LEU A 1 195 ? 21.304 8.020 -8.664 1.00 72.69 195 LEU A N 1
ATOM 1651 C CA . LEU A 1 195 ? 22.406 7.060 -8.700 1.00 72.69 195 LEU A CA 1
ATOM 1652 C C . LEU A 1 195 ? 23.702 7.670 -8.160 1.00 72.69 195 LEU A C 1
ATOM 1654 O O . LEU A 1 195 ? 24.363 7.032 -7.345 1.00 72.69 195 LEU A O 1
ATOM 1658 N N . ARG A 1 196 ? 24.042 8.911 -8.534 1.00 77.44 196 ARG A N 1
ATOM 1659 C CA . ARG A 1 196 ? 25.209 9.631 -7.991 1.00 77.44 196 ARG A CA 1
ATOM 1660 C C . ARG A 1 196 ? 25.108 9.798 -6.479 1.00 77.44 196 ARG A C 1
ATOM 1662 O O . ARG A 1 196 ? 26.071 9.511 -5.773 1.00 77.44 196 ARG A O 1
ATOM 1669 N N . LYS A 1 197 ? 23.937 10.199 -5.975 1.00 75.56 197 LYS A N 1
ATOM 1670 C CA . LYS A 1 197 ? 23.683 10.320 -4.536 1.00 75.56 197 LYS A CA 1
ATOM 1671 C C . LYS A 1 197 ? 23.846 8.977 -3.826 1.00 75.56 197 LYS A C 1
ATOM 1673 O O . LYS A 1 197 ? 24.525 8.915 -2.808 1.00 75.56 197 LYS A O 1
ATOM 1678 N N . LYS A 1 198 ? 23.290 7.901 -4.386 1.00 72.75 198 LYS A N 1
ATOM 1679 C CA . LYS A 1 198 ? 23.399 6.549 -3.824 1.00 72.75 198 LYS A CA 1
ATOM 1680 C C . LYS A 1 198 ? 24.848 6.060 -3.801 1.00 72.75 198 LYS A C 1
ATOM 1682 O O . LYS A 1 198 ? 25.281 5.510 -2.797 1.00 72.75 198 LYS A O 1
ATOM 1687 N N . VAL A 1 199 ? 25.615 6.311 -4.866 1.00 81.56 199 VAL A N 1
ATOM 1688 C CA . VAL A 1 199 ? 27.056 6.010 -4.912 1.00 81.56 199 VAL A CA 1
ATOM 1689 C C . VAL A 1 199 ? 27.801 6.777 -3.822 1.00 81.56 199 VAL A C 1
ATOM 1691 O O . VAL A 1 199 ? 28.568 6.165 -3.085 1.00 81.56 199 VAL A O 1
ATOM 1694 N N . LEU A 1 200 ? 27.551 8.082 -3.678 1.00 81.44 200 LEU A N 1
ATOM 1695 C CA . LEU A 1 200 ? 28.165 8.891 -2.623 1.00 81.44 200 LEU A CA 1
ATOM 1696 C C . LEU A 1 200 ? 27.815 8.358 -1.232 1.00 81.44 200 LEU A C 1
ATOM 1698 O O . LEU A 1 200 ? 28.719 8.112 -0.445 1.00 81.44 200 LEU A O 1
ATOM 1702 N N . GLU A 1 201 ? 26.539 8.098 -0.948 1.00 77.50 201 GLU A N 1
ATOM 1703 C CA . GLU A 1 201 ? 26.100 7.528 0.332 1.00 77.50 201 GLU A CA 1
ATOM 1704 C C . GLU A 1 201 ? 26.786 6.190 0.626 1.00 77.50 201 GLU A C 1
ATOM 1706 O O . GLU A 1 201 ? 27.279 5.977 1.736 1.00 77.50 201 GLU A O 1
ATOM 1711 N N . THR A 1 202 ? 26.875 5.298 -0.364 1.00 77.94 202 THR A N 1
ATOM 1712 C CA . THR A 1 202 ? 27.564 4.014 -0.217 1.00 77.94 202 THR A CA 1
ATOM 1713 C C . THR A 1 202 ? 29.059 4.199 0.043 1.00 77.94 202 THR A C 1
ATOM 1715 O O . THR A 1 202 ? 29.590 3.561 0.950 1.00 77.94 202 THR A O 1
ATOM 1718 N N . VAL A 1 203 ? 29.742 5.082 -0.692 1.00 83.50 203 VAL A N 1
ATOM 1719 C CA . VAL A 1 203 ? 31.180 5.353 -0.512 1.00 83.50 203 VAL A CA 1
ATOM 1720 C C . VAL A 1 203 ? 31.456 6.019 0.837 1.00 83.50 203 VAL A C 1
ATOM 1722 O O . VAL A 1 203 ? 32.402 5.633 1.523 1.00 83.50 203 VAL A O 1
ATOM 1725 N N . THR A 1 204 ? 30.626 6.969 1.270 1.00 81.75 204 THR A N 1
ATOM 1726 C CA . THR A 1 204 ? 30.745 7.620 2.582 1.00 81.75 204 THR A CA 1
ATOM 1727 C C . THR A 1 204 ? 30.514 6.625 3.718 1.00 81.75 204 THR A C 1
ATOM 1729 O O . THR A 1 204 ? 31.301 6.587 4.664 1.00 81.75 204 THR A O 1
ATOM 1732 N N . ASN A 1 205 ? 29.490 5.773 3.614 1.00 78.81 205 ASN A N 1
ATOM 1733 C CA . ASN A 1 205 ? 29.214 4.717 4.592 1.00 78.81 205 ASN A CA 1
ATOM 1734 C C . ASN A 1 205 ? 30.365 3.695 4.646 1.00 78.81 205 ASN A C 1
ATOM 1736 O O . ASN A 1 205 ? 30.814 3.317 5.727 1.00 78.81 205 ASN A O 1
ATOM 1740 N N . LEU A 1 206 ? 30.910 3.306 3.490 1.00 81.25 206 LEU A N 1
ATOM 1741 C CA . LEU A 1 206 ? 32.073 2.422 3.397 1.00 81.25 206 LEU A CA 1
ATOM 1742 C C . LEU A 1 206 ? 33.323 3.060 4.027 1.00 81.25 206 LEU A C 1
ATOM 1744 O O . LEU A 1 206 ? 33.987 2.421 4.839 1.00 81.25 206 LEU A O 1
ATOM 1748 N N . SER A 1 207 ? 33.601 4.333 3.730 1.00 82.69 207 SER A N 1
ATOM 1749 C CA . SER A 1 207 ? 34.719 5.094 4.307 1.00 82.69 207 SER A CA 1
ATOM 1750 C C . SER A 1 207 ? 34.618 5.213 5.831 1.00 82.69 207 SER A C 1
ATOM 1752 O O . SER A 1 207 ? 35.593 4.956 6.535 1.00 82.69 207 SER A O 1
ATOM 1754 N N . SER A 1 208 ? 33.432 5.526 6.364 1.00 81.38 208 SER A N 1
ATOM 1755 C CA . SER A 1 208 ? 33.186 5.562 7.813 1.00 81.38 208 SER A CA 1
ATOM 1756 C C . SER A 1 208 ? 33.415 4.198 8.461 1.00 81.38 208 SER A C 1
ATOM 1758 O O . SER A 1 208 ? 34.089 4.105 9.480 1.00 81.38 208 SER A O 1
ATOM 1760 N N . ARG A 1 209 ? 32.905 3.120 7.858 1.00 79.56 209 ARG A N 1
ATOM 1761 C CA . ARG A 1 209 ? 33.048 1.764 8.405 1.00 79.56 209 ARG A CA 1
ATOM 1762 C C . ARG A 1 209 ? 34.489 1.271 8.421 1.00 79.56 209 ARG A C 1
ATOM 1764 O O . ARG A 1 209 ? 34.871 0.604 9.378 1.00 79.56 209 ARG A O 1
ATOM 1771 N N . LEU A 1 210 ? 35.271 1.611 7.396 1.00 82.00 210 LEU A N 1
ATOM 1772 C CA . LEU A 1 210 ? 36.702 1.311 7.353 1.00 82.00 210 LEU A CA 1
ATOM 1773 C C . LEU A 1 210 ? 37.466 2.057 8.453 1.00 82.00 210 LEU A C 1
ATOM 1775 O O . LEU A 1 210 ? 38.308 1.451 9.108 1.00 82.00 210 LEU A O 1
ATOM 1779 N N . LYS A 1 211 ? 37.142 3.335 8.698 1.00 83.81 211 LYS A N 1
ATOM 1780 C CA . LYS A 1 211 ? 37.730 4.115 9.803 1.00 83.81 211 LYS A CA 1
ATOM 1781 C C . LYS A 1 211 ? 37.405 3.521 11.176 1.00 83.81 211 LYS A C 1
ATOM 1783 O O . LYS A 1 211 ? 38.266 3.513 12.046 1.00 83.81 211 LYS A O 1
ATOM 1788 N N . ASP A 1 212 ? 36.202 2.976 11.336 1.00 82.62 212 ASP A N 1
ATOM 1789 C CA . ASP A 1 212 ? 35.730 2.382 12.592 1.00 82.62 212 ASP A CA 1
ATOM 1790 C C . ASP A 1 212 ? 36.128 0.900 12.769 1.00 82.62 212 ASP A C 1
ATOM 1792 O O . ASP A 1 212 ? 35.693 0.260 13.728 1.00 82.62 212 ASP A O 1
ATOM 1796 N N . GLY A 1 213 ? 36.889 0.312 11.834 1.00 76.44 213 GLY A N 1
ATOM 1797 C CA . GLY A 1 213 ? 37.302 -1.098 11.886 1.00 76.44 213 GLY A CA 1
ATOM 1798 C C . GLY A 1 213 ? 36.149 -2.110 11.777 1.00 76.44 213 GLY A C 1
ATOM 1799 O O . GLY A 1 213 ? 36.278 -3.252 12.219 1.00 76.44 213 GLY A O 1
ATOM 1800 N N . ARG A 1 214 ? 34.997 -1.713 11.219 1.00 75.62 214 ARG A N 1
ATOM 1801 C CA . ARG A 1 214 ? 33.794 -2.560 11.127 1.00 75.62 214 ARG A CA 1
ATOM 1802 C C . ARG A 1 214 ? 33.814 -3.426 9.866 1.00 75.62 214 ARG A C 1
ATOM 1804 O O . ARG A 1 214 ? 34.189 -2.969 8.790 1.00 75.62 214 ARG A O 1
ATOM 1811 N N . ILE A 1 215 ? 33.320 -4.662 9.976 1.00 71.75 215 ILE A N 1
ATOM 1812 C CA . ILE A 1 215 ? 33.221 -5.601 8.845 1.00 71.75 215 ILE A CA 1
ATOM 1813 C C . ILE A 1 215 ? 32.287 -5.032 7.759 1.00 71.75 215 ILE A C 1
ATOM 1815 O O . ILE A 1 215 ? 31.149 -4.640 8.038 1.00 71.75 215 ILE A O 1
ATOM 1819 N N . VAL A 1 216 ? 32.763 -5.021 6.510 1.00 70.38 216 VAL A N 1
ATOM 1820 C CA . VAL A 1 216 ? 32.007 -4.592 5.326 1.00 70.38 216 VAL A CA 1
ATOM 1821 C C . VAL A 1 216 ? 31.408 -5.813 4.624 1.00 70.38 216 VAL A C 1
ATOM 1823 O O . VAL A 1 216 ? 32.128 -6.697 4.170 1.00 70.38 216 VAL A O 1
ATOM 1826 N N . ARG A 1 217 ? 30.078 -5.857 4.525 1.00 66.38 217 ARG A N 1
ATOM 1827 C CA . ARG A 1 217 ? 29.299 -6.851 3.764 1.00 66.38 217 ARG A CA 1
ATOM 1828 C C . ARG A 1 217 ? 28.276 -6.155 2.857 1.00 66.38 217 ARG A C 1
ATOM 1830 O O . ARG A 1 217 ? 27.914 -5.006 3.107 1.00 66.38 217 ARG A O 1
ATOM 1837 N N . ASN A 1 218 ? 27.793 -6.832 1.815 1.00 54.38 218 ASN A N 1
ATOM 1838 C CA . ASN A 1 218 ? 26.922 -6.225 0.794 1.00 54.38 218 ASN A CA 1
ATOM 1839 C C . ASN A 1 218 ? 25.577 -5.709 1.363 1.00 54.38 218 ASN A C 1
ATOM 1841 O O . ASN A 1 218 ? 25.102 -4.634 1.007 1.00 54.38 218 ASN A O 1
ATOM 1845 N N . ASP A 1 219 ? 25.015 -6.432 2.330 1.00 53.25 219 ASP A N 1
ATOM 1846 C CA . ASP A 1 219 ? 23.834 -6.075 3.129 1.00 53.25 219 ASP A CA 1
ATOM 1847 C C . ASP A 1 219 ? 24.062 -4.869 4.057 1.00 53.25 219 ASP A C 1
ATOM 1849 O O . ASP A 1 219 ? 23.122 -4.167 4.423 1.00 53.25 219 ASP A O 1
ATOM 1853 N N . THR A 1 220 ? 25.315 -4.585 4.411 1.00 56.00 220 THR A N 1
ATOM 1854 C CA . THR A 1 220 ? 25.671 -3.479 5.309 1.00 56.00 220 THR A CA 1
ATOM 1855 C C . THR A 1 220 ? 25.986 -2.153 4.606 1.00 56.00 220 THR A C 1
ATOM 1857 O O . THR A 1 220 ? 26.116 -1.120 5.270 1.00 56.00 220 THR A O 1
ATOM 1860 N N . LEU A 1 221 ? 26.100 -2.176 3.274 1.00 53.91 221 LEU A N 1
ATOM 1861 C CA . LEU A 1 221 ? 26.426 -1.020 2.430 1.00 53.91 221 LEU A CA 1
ATOM 1862 C C . LEU A 1 221 ? 25.194 -0.271 1.905 1.00 53.91 221 LEU A C 1
ATOM 1864 O O . LEU A 1 221 ? 25.301 0.903 1.543 1.00 53.91 221 LEU A O 1
ATOM 1868 N N . CYS A 1 222 ? 24.025 -0.915 1.892 1.00 45.97 222 CYS A N 1
ATOM 1869 C CA . CYS A 1 222 ? 22.774 -0.285 1.487 1.00 45.97 222 CYS A CA 1
ATOM 1870 C C . CYS A 1 222 ? 22.109 0.431 2.669 1.00 45.97 222 CYS A C 1
ATOM 1872 O O . CYS A 1 222 ? 21.649 -0.196 3.623 1.00 45.97 222 CYS A O 1
ATOM 1874 N N . VAL A 1 223 ? 22.005 1.760 2.590 1.00 45.75 223 VAL A N 1
ATOM 1875 C CA . VAL A 1 223 ? 21.102 2.527 3.457 1.00 45.75 223 VAL A CA 1
ATOM 1876 C C . VAL A 1 223 ? 19.674 2.234 2.991 1.00 45.75 223 VAL A C 1
ATOM 1878 O O . VAL A 1 223 ? 19.380 2.347 1.800 1.00 45.75 223 VAL A O 1
ATOM 1881 N N . LYS A 1 224 ? 18.790 1.807 3.907 1.00 42.91 224 LYS A N 1
ATOM 1882 C CA . LYS A 1 224 ? 17.367 1.557 3.612 1.00 42.91 224 LYS A CA 1
ATOM 1883 C C . LYS A 1 224 ? 16.790 2.782 2.901 1.00 42.91 224 LYS A C 1
ATOM 1885 O O . LYS A 1 224 ? 16.695 3.849 3.502 1.00 42.91 224 LYS A O 1
ATOM 1890 N N . ALA A 1 225 ? 16.427 2.632 1.629 1.00 39.66 225 ALA A N 1
ATOM 1891 C CA . ALA A 1 225 ? 15.871 3.725 0.848 1.00 39.66 225 ALA A CA 1
ATOM 1892 C C . ALA A 1 225 ? 14.602 4.255 1.532 1.00 39.66 225 ALA A C 1
ATOM 1894 O O . ALA A 1 225 ? 13.647 3.511 1.766 1.00 39.66 225 ALA A O 1
ATOM 1895 N N . MET A 1 226 ? 14.608 5.549 1.857 1.00 33.69 226 MET A N 1
ATOM 1896 C CA . MET A 1 226 ? 13.446 6.272 2.362 1.00 33.69 226 MET A CA 1
ATOM 1897 C C . MET A 1 226 ? 12.352 6.208 1.290 1.00 33.69 226 MET A C 1
ATOM 1899 O O . MET A 1 226 ? 12.533 6.692 0.172 1.00 33.69 226 MET A O 1
ATOM 1903 N N . CYS A 1 227 ? 11.233 5.556 1.605 1.00 34.25 227 CYS A N 1
ATOM 1904 C CA . CYS A 1 227 ? 10.091 5.453 0.705 1.00 34.25 227 CYS A CA 1
ATOM 1905 C C . CYS A 1 227 ? 9.533 6.867 0.466 1.00 34.25 227 CYS A C 1
ATOM 1907 O O . CYS A 1 227 ? 8.930 7.448 1.362 1.00 34.25 227 CYS A O 1
ATOM 1909 N N . ARG A 1 228 ? 9.778 7.439 -0.721 1.00 33.66 228 ARG A N 1
ATOM 1910 C CA . ARG A 1 228 ? 9.453 8.842 -1.050 1.00 33.66 228 ARG A CA 1
ATOM 1911 C C . ARG A 1 228 ? 7.979 9.082 -1.395 1.00 33.66 228 ARG A C 1
ATOM 1913 O O . ARG A 1 228 ? 7.610 10.208 -1.696 1.00 33.66 228 ARG A O 1
ATOM 1920 N N . TYR A 1 229 ? 7.141 8.048 -1.346 1.00 36.16 229 TYR A N 1
ATOM 1921 C CA . TYR A 1 229 ? 5.721 8.184 -1.650 1.00 36.16 229 TYR A CA 1
ATOM 1922 C C . TYR A 1 229 ? 4.915 8.259 -0.355 1.00 36.16 229 TYR A C 1
ATOM 1924 O O . TYR A 1 229 ? 4.947 7.293 0.420 1.00 36.16 229 TYR A O 1
ATOM 1932 N N . PRO A 1 230 ? 4.187 9.366 -0.100 1.00 29.89 230 PRO A N 1
ATOM 1933 C CA . PRO A 1 230 ? 3.180 9.366 0.940 1.00 29.89 230 PRO A CA 1
ATOM 1934 C C . PRO A 1 230 ? 2.212 8.225 0.639 1.00 29.89 230 PRO A C 1
ATOM 1936 O O . PRO A 1 230 ? 1.787 8.014 -0.497 1.00 29.89 230 PRO A O 1
ATOM 1939 N N . CYS A 1 231 ? 1.892 7.450 1.669 1.00 29.62 231 CYS A N 1
ATOM 1940 C CA . CYS A 1 231 ? 0.751 6.556 1.626 1.00 29.62 231 CYS A CA 1
ATOM 1941 C C . CYS A 1 231 ? -0.450 7.467 1.337 1.00 29.62 231 CYS A C 1
ATOM 1943 O O . CYS A 1 231 ? -0.883 8.174 2.246 1.00 29.62 231 CYS A O 1
ATOM 1945 N N . VAL A 1 232 ? -0.916 7.538 0.083 1.00 33.03 232 VAL A N 1
ATOM 1946 C CA . VAL A 1 232 ? -2.112 8.304 -0.276 1.00 33.03 232 VAL A CA 1
ATOM 1947 C C . VAL A 1 232 ? -3.277 7.600 0.401 1.00 33.03 232 VAL A C 1
ATOM 1949 O O . VAL A 1 232 ? -3.900 6.681 -0.123 1.00 33.03 232 VAL A O 1
ATOM 1952 N N . GLN A 1 233 ? -3.519 8.004 1.642 1.00 34.31 233 GLN A N 1
ATOM 1953 C CA . GLN A 1 233 ? -4.758 7.789 2.358 1.00 34.31 233 GLN A CA 1
ATOM 1954 C C . GLN A 1 233 ? -5.757 8.733 1.701 1.00 34.31 233 GLN A C 1
ATOM 1956 O O . GLN A 1 233 ? -6.024 9.822 2.197 1.00 34.31 233 GLN A O 1
ATOM 1961 N N . GLY A 1 234 ? -6.221 8.348 0.512 1.00 29.06 234 GLY A N 1
ATOM 1962 C CA . GLY A 1 234 ? -7.255 9.069 -0.206 1.00 29.06 234 GLY A CA 1
ATOM 1963 C C . GLY A 1 234 ? -8.527 9.044 0.627 1.00 29.06 234 GLY A C 1
ATOM 1964 O O . GLY A 1 234 ? -9.239 8.041 0.654 1.00 29.06 234 GLY A O 1
ATOM 1965 N N . GLY A 1 235 ? -8.801 10.153 1.310 1.00 29.14 235 GLY A N 1
ATOM 1966 C CA . GLY A 1 235 ? -10.146 10.527 1.705 1.00 29.14 235 GLY A CA 1
ATOM 1967 C C . GLY A 1 235 ? -10.946 10.797 0.439 1.00 29.14 235 GLY A C 1
ATOM 1968 O O . GLY A 1 235 ? -11.048 11.932 -0.003 1.00 29.14 235 GLY A O 1
ATOM 1969 N N . LEU A 1 236 ? -11.483 9.742 -0.169 1.00 28.44 236 LEU A N 1
ATOM 1970 C CA . LEU A 1 236 ? -12.580 9.878 -1.112 1.00 28.44 236 LEU A CA 1
ATOM 1971 C C . LEU A 1 236 ? -13.833 10.119 -0.277 1.00 28.44 236 LEU A C 1
ATOM 1973 O O . LEU A 1 236 ? -14.367 9.204 0.351 1.00 28.44 236 LEU A O 1
ATOM 1977 N N . THR A 1 237 ? -14.264 11.377 -0.238 1.00 28.33 237 THR A N 1
ATOM 1978 C CA . THR A 1 237 ? -15.626 11.750 0.128 1.00 28.33 237 THR A CA 1
ATOM 1979 C C . THR A 1 237 ? -16.579 10.905 -0.709 1.00 28.33 237 THR A C 1
ATOM 1981 O O . THR A 1 237 ? -16.621 11.006 -1.935 1.00 28.33 237 THR A O 1
ATOM 1984 N N . SER A 1 238 ? -17.290 10.001 -0.044 1.00 27.80 238 SER A N 1
ATOM 1985 C CA . SER A 1 238 ? -18.293 9.142 -0.652 1.00 27.80 238 SER A CA 1
ATOM 1986 C C . SER A 1 238 ? -19.548 9.956 -0.952 1.00 27.80 238 SER A C 1
ATOM 1988 O O . SER A 1 238 ? -20.475 10.013 -0.150 1.00 27.80 238 SER A O 1
ATOM 1990 N N . THR A 1 239 ? -19.581 10.564 -2.125 1.00 30.27 239 THR A N 1
ATOM 1991 C CA . THR A 1 239 ? -20.827 10.803 -2.851 1.00 30.27 239 THR A CA 1
ATOM 1992 C C . THR A 1 239 ? -20.677 10.083 -4.176 1.00 30.27 239 THR A C 1
ATOM 1994 O O . THR A 1 239 ? -20.060 10.607 -5.097 1.00 30.27 239 THR A O 1
ATOM 1997 N N . TRP A 1 240 ? -21.175 8.848 -4.240 1.00 31.05 240 TRP A N 1
ATOM 1998 C CA . TRP A 1 240 ? -21.302 8.114 -5.495 1.00 31.05 240 TRP A CA 1
ATOM 1999 C C . TRP A 1 240 ? -22.724 7.546 -5.626 1.00 31.05 240 TRP A C 1
ATOM 2001 O O . TRP A 1 240 ? -23.313 7.163 -4.612 1.00 31.05 240 TRP A O 1
ATOM 2011 N N . PRO A 1 241 ? -23.284 7.585 -6.851 1.00 24.69 241 PRO A N 1
ATOM 2012 C CA . PRO A 1 241 ? -24.714 7.492 -7.144 1.00 24.69 241 PRO A CA 1
ATOM 2013 C C . PRO A 1 241 ? -25.229 6.042 -7.099 1.00 24.69 241 PRO A C 1
ATOM 2015 O O . PRO A 1 241 ? -24.426 5.105 -7.073 1.00 24.69 241 PRO A O 1
ATOM 2018 N N . PRO A 1 242 ? -26.562 5.833 -7.089 1.00 26.70 242 PRO A N 1
ATOM 2019 C CA . PRO A 1 242 ? -27.141 4.504 -6.954 1.00 26.70 242 PRO A CA 1
ATOM 2020 C C . PRO A 1 242 ? -26.861 3.638 -8.188 1.00 26.70 242 PRO A C 1
ATOM 2022 O O . PRO A 1 242 ? -26.915 4.089 -9.332 1.00 26.70 242 PRO A O 1
ATOM 2025 N N . SER A 1 243 ? -26.572 2.367 -7.922 1.00 29.00 243 SER A N 1
ATOM 2026 C CA . SER A 1 243 ? -26.352 1.310 -8.904 1.00 29.00 243 SER A CA 1
ATOM 2027 C C . SER A 1 243 ? -27.566 1.127 -9.814 1.00 29.00 243 SER A C 1
ATOM 2029 O O . SER A 1 243 ? -28.639 0.737 -9.348 1.00 29.00 243 SER A O 1
ATOM 2031 N N . ILE A 1 244 ? -27.388 1.323 -11.119 1.00 28.42 244 ILE A N 1
ATOM 2032 C CA . ILE A 1 244 ? -28.355 0.864 -12.116 1.00 28.42 244 ILE A CA 1
ATOM 2033 C C . ILE A 1 244 ? -28.147 -0.645 -12.279 1.00 28.42 244 ILE A C 1
ATOM 2035 O O . ILE A 1 244 ? -27.218 -1.102 -12.942 1.00 28.42 244 ILE A O 1
ATOM 2039 N N . SER A 1 245 ? -29.008 -1.415 -11.619 1.00 29.67 245 SER A N 1
ATOM 2040 C CA . SER A 1 245 ? -29.263 -2.818 -11.939 1.00 29.67 245 SER A CA 1
ATOM 2041 C C . SER A 1 245 ? -30.490 -2.865 -12.847 1.00 29.67 245 SER A C 1
ATOM 2043 O O . SER A 1 245 ? -31.510 -2.248 -12.551 1.00 29.67 245 SER A O 1
ATOM 2045 N N . GLY A 1 246 ? -30.378 -3.540 -13.988 1.00 27.25 246 GLY A N 1
ATOM 2046 C CA . GLY A 1 246 ? -31.469 -3.600 -14.956 1.00 27.25 246 GLY A CA 1
ATOM 2047 C C . GLY A 1 246 ? -31.077 -4.326 -16.232 1.00 27.25 246 GLY A C 1
ATOM 2048 O O . GLY A 1 246 ? -30.974 -3.714 -17.287 1.00 27.25 246 GLY A O 1
ATOM 2049 N N . ALA A 1 247 ? -30.855 -5.636 -16.137 1.00 30.67 247 ALA A N 1
ATOM 2050 C CA . ALA A 1 247 ? -30.983 -6.507 -17.297 1.00 30.67 247 ALA A CA 1
ATOM 2051 C C . ALA A 1 247 ? -32.478 -6.775 -17.543 1.00 30.67 247 ALA A C 1
ATOM 2053 O O . ALA A 1 247 ? -33.162 -7.165 -16.595 1.00 30.67 247 ALA A O 1
ATOM 2054 N N . PRO A 1 248 ? -32.997 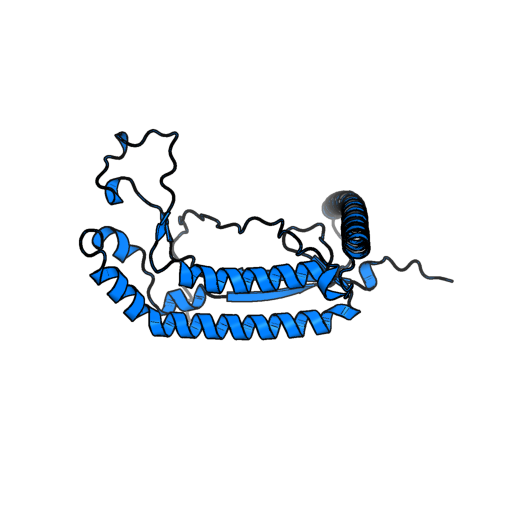-6.666 -18.777 1.00 33.66 248 PRO A N 1
ATOM 2055 C CA . PRO A 1 248 ? -34.221 -7.347 -19.147 1.00 33.66 248 PRO A CA 1
ATOM 2056 C C . PRO A 1 248 ? -33.889 -8.616 -19.931 1.00 33.66 248 PRO A C 1
ATOM 2058 O O . PRO A 1 248 ? -33.214 -8.603 -20.961 1.00 33.66 248 PRO A O 1
ATOM 2061 N N . GLY A 1 249 ? -34.377 -9.733 -19.396 1.00 27.95 249 GLY A N 1
ATOM 2062 C CA . GLY A 1 249 ? -34.404 -11.020 -20.066 1.00 27.95 249 GLY A CA 1
ATOM 2063 C C . GLY A 1 249 ? -35.312 -11.030 -21.297 1.00 27.95 249 GLY A C 1
ATOM 2064 O O . GLY A 1 249 ? -36.203 -10.200 -21.468 1.00 27.95 249 GLY A O 1
ATOM 2065 N N . ARG A 1 250 ? -35.065 -12.041 -22.133 1.00 33.72 250 ARG A N 1
ATOM 2066 C CA . ARG A 1 250 ? -35.859 -12.435 -23.300 1.00 33.72 250 ARG A CA 1
ATOM 2067 C C . ARG A 1 250 ? -37.360 -12.477 -23.006 1.00 33.72 250 ARG A C 1
ATOM 2069 O O . ARG A 1 250 ? -37.776 -13.062 -22.004 1.00 33.72 250 ARG A O 1
ATOM 2076 N N . ARG A 1 251 ? -38.155 -12.063 -23.992 1.00 30.58 251 ARG A N 1
ATOM 2077 C CA . ARG A 1 251 ? -39.405 -12.742 -24.346 1.00 30.58 251 ARG A CA 1
ATOM 2078 C C . ARG A 1 251 ? -39.763 -12.487 -25.810 1.00 30.58 251 ARG A C 1
ATOM 2080 O O . ARG A 1 251 ? -39.725 -11.338 -26.237 1.00 30.58 251 ARG A O 1
ATOM 2087 N N . SER A 1 252 ? -40.168 -13.585 -26.459 1.00 36.19 252 SER A N 1
ATOM 2088 C CA . SER A 1 252 ? -40.816 -13.739 -27.780 1.00 36.19 252 SER A CA 1
ATOM 2089 C C . SER A 1 252 ? -40.015 -13.315 -29.005 1.00 36.19 252 SER A C 1
ATOM 2091 O O . SER A 1 252 ? -39.920 -12.102 -29.269 1.00 36.19 252 SER A O 1
#

Foldseek 3Di:
DPDPPPPQQQKKKKAKDWFADQQKDQDDCVLVVHDPVVDDPVDGPGIDGNFDVVLNVQSVVLVVVLLLVCPVQFADALDPRMTIGGNVCVVVNVVVLVVSQVVQLVSLVVCLVCVVVRNVVVCVVPVPSVVVNVVVDDDSVVNSVRGDTDMDMGRPDQDDDPPPDDVVVVVVNVVVSVVSVVSRVVSVVVRVVVVVVLVVQLVVQVVVCVVVVHDDDPVSSDDRDDSPDDPCPDPPPDDDDDDDDDDDDDDD

Mean predicted aligned error: 14.03 Å

Sequence (252 aa):
MRRNRNGFEEMVAIQLAVRFWPGQAKLKPQDLGLNPEEVPEIFYLGNKKLYPQEIRRRFGQLSNRARAFLNEHSYPFVMEYVRAIPKRNLAKVMERLEALKEEFTAEAQNFLAEYDAIREGWWEKYQDIWEHLAPHYPPRDYLKHRFDFFWTVFEIKGAEVQEGSAPEIIEAYERAKAELQTRYEEMVEEAVVYLRKKVLETVTNLSSRLKDGRIVRNDTLCVKAMCRYPCVQGGLTSTWPPSISGAPGRRS

Solvent-accessible surface area (backbone atoms only — not comparable to full-atom values): 15523 Å² total; per-residue (Å²): 134,85,75,86,71,62,81,46,83,54,32,29,34,36,34,74,47,74,45,61,73,76,50,63,44,78,45,52,48,64,80,74,77,40,57,71,86,77,54,58,88,90,63,79,78,58,63,41,74,70,56,66,68,63,65,51,47,55,57,51,49,54,52,47,50,54,53,52,54,47,59,76,61,33,40,87,43,86,49,86,76,32,29,37,29,42,56,91,47,43,66,63,49,51,55,54,50,49,56,52,37,52,55,48,50,52,53,50,50,52,49,60,71,44,40,65,61,52,48,49,56,49,40,75,76,36,62,90,57,30,84,79,48,57,85,74,60,74,57,70,78,66,49,58,77,37,55,45,70,51,69,51,78,44,78,64,67,81,94,76,81,67,92,86,61,58,69,70,59,49,52,54,46,53,51,53,50,51,52,52,50,53,48,43,53,52,47,51,52,50,50,50,51,51,50,53,51,50,51,50,52,32,51,53,53,49,52,53,32,59,74,69,74,49,90,88,47,82,82,74,50,61,74,82,76,76,78,88,66,77,82,79,78,73,81,70,78,87,82,78,80,85,81,88,80,81,86,82,78,91,80,137

Radius of gyration: 25.02 Å; Cα contacts (8 Å, |Δi|>4): 182; chains: 1; bounding box: 78×42×68 Å

InterPro domains:
  IPR021496 Protein of unknown function DUF3150 [PF11348] (9-194)

Secondary structure (DSSP, 8-state):
------TTTTEEEEEEEEE----EEE--GGGGT--GGGS-TT----EEESS-HHHHHHHHHHHHHHHHHHHHHSEE-SSTTEEEEEHHHHHHHHHHHHHHHHHHHHHHHHHHHHHHHHHHHHHHH-STTHHHHGGG---HHHHHTT-EEEEEEEE-PPPPPPTT--HHHHHHHHHHHHHHHHHHHHHHHHHHHHHHHHHHHHHHHHHHHHHTTPPP-HHHH-------S-----------PPP---PPP---